Protein AF-A0A928BEF3-F1 (afdb_monomer_lite)

Radius of gyration: 21.58 Å; chains: 1; bounding box: 69×41×51 Å

Sequence (249 aa):
EVATAAYTLTTDNNGNAFLYGVFAEDATVSVKQGDITLKDYTFTAEKNPNGTEHNKSYALDATPVIDGTLGGKTEATEDDITTLVELLKSYIENGLTTIIVTGSQPALLLKDGYLIPVVSLAFEQLTYAYQDEKIDSYWGAVDLIYQDVTEIVEYEFYVCDVLKSITLPKVTTVGDRGFWACYYLETLTFGSVVTAINDNSGEVFYNLGYKIDGCNLVLNKDQGNVEGLAPDLANNTWAGYTWKSITLK

Secondary structure (DSSP, 8-state):
------------TTS-----S---TT-B---BTTTTB----B-SSSS-S---SS----------EEETTTTT-SB--HHHHHHHHHHHHHHHHTT--EEEEE-SS--EEEETTEEEEHHHHHHHHHHH--SSS-GGGSTT-EEEEE-S-SEE-TTTTTT-TTEEEEEESS--EE-TTTTTT-TT--EEEESSPP-EE--SSS-TTTTTTGGGT-PEEEE-GGGGG-TTT--BTTTTEETTEE-SEEEE-

Foldseek 3Di:
DQAFFDDAWDDDDDDDTDFDGFFAPPFDDDAAAPNDDQDDTDCDVNNGDPGPRDDGYTDHGGAAEAALCNVVAQADDPVLLVVLLVSVCVCLVVVRAEHEYDDQRGHFYQDPNDTERSNLVSLVCLCVVPDDDDSPSQFLRHAYEDDHYQEQEACHNQCSRNHCEYAAQRHQEYYALSNAQNQNHAEYAYNDQHQYYHHPPVGNCHNAVVNPQFHEYEYEQCNCVHVPFHADQVQCDGPRDHGPHYHYD

pLDDT: mean 84.09, std 19.07, range [33.22, 98.88]

Structure (mmCIF, N/CA/C/O backbone):
data_AF-A0A928BEF3-F1
#
_entry.id   AF-A0A928BEF3-F1
#
loop_
_atom_site.group_PDB
_atom_site.id
_atom_site.type_symbol
_atom_site.label_atom_id
_atom_site.label_alt_id
_atom_site.label_comp_id
_atom_site.label_asym_id
_atom_site.label_entity_id
_atom_site.label_seq_id
_atom_site.pdbx_PDB_ins_code
_atom_site.Cartn_x
_atom_site.Cartn_y
_atom_site.Cartn_z
_atom_site.occupancy
_atom_site.B_iso_or_equiv
_atom_site.auth_seq_id
_atom_site.auth_comp_id
_atom_site.auth_asym_id
_atom_site.auth_atom_id
_atom_site.pdbx_PDB_model_num
ATOM 1 N N . GLU A 1 1 ? -48.824 3.893 24.342 1.00 33.22 1 GLU A N 1
ATOM 2 C CA . GLU A 1 1 ? -48.909 2.561 23.702 1.00 33.22 1 GLU A CA 1
ATOM 3 C C . GLU A 1 1 ? -47.506 2.039 23.394 1.00 33.22 1 GLU A C 1
ATOM 5 O O . GLU A 1 1 ? -46.551 2.764 23.642 1.00 33.22 1 GLU A O 1
ATOM 10 N N . VAL A 1 2 ? -47.411 0.818 22.858 1.00 44.53 2 VAL A N 1
ATOM 11 C CA . VAL A 1 2 ? -46.239 0.259 22.153 1.00 44.53 2 VAL A CA 1
ATOM 12 C C . VAL A 1 2 ? -46.017 1.057 20.859 1.00 44.53 2 VAL A C 1
ATOM 14 O O . VAL A 1 2 ? -46.964 1.159 20.075 1.00 44.53 2 VAL A O 1
ATOM 17 N N . ALA A 1 3 ? -44.843 1.671 20.641 1.00 33.53 3 ALA A N 1
ATOM 18 C CA . ALA A 1 3 ? -44.673 2.675 19.571 1.00 33.53 3 ALA A CA 1
ATOM 19 C C . ALA A 1 3 ? -43.216 2.998 19.132 1.00 33.53 3 ALA A C 1
ATOM 21 O O . ALA A 1 3 ? -42.727 4.105 19.338 1.00 33.53 3 ALA A O 1
ATOM 22 N N . THR A 1 4 ? -42.584 2.073 18.399 1.00 41.50 4 THR A N 1
ATOM 23 C CA . THR A 1 4 ? -41.491 2.300 17.409 1.00 41.50 4 THR A CA 1
ATOM 24 C C . THR A 1 4 ? -40.192 3.031 17.838 1.00 41.50 4 THR A C 1
ATOM 26 O O . THR A 1 4 ? -40.169 4.253 17.980 1.00 41.50 4 THR A O 1
ATOM 29 N N . ALA A 1 5 ? -39.053 2.324 17.870 1.00 53.56 5 ALA A N 1
ATOM 30 C CA . ALA A 1 5 ? -37.715 2.857 18.181 1.00 53.56 5 ALA A CA 1
ATOM 31 C C . ALA A 1 5 ? -36.821 3.041 16.923 1.00 53.56 5 ALA A C 1
ATOM 33 O O . ALA A 1 5 ? -36.145 2.119 16.469 1.00 53.56 5 ALA A O 1
ATOM 34 N N . ALA A 1 6 ? -36.828 4.260 16.371 1.00 57.28 6 ALA A N 1
ATOM 35 C CA . ALA A 1 6 ? -36.437 4.601 14.990 1.00 57.28 6 ALA A CA 1
ATOM 36 C C . ALA A 1 6 ? -34.919 4.717 14.655 1.00 57.28 6 ALA A C 1
ATOM 38 O O . ALA A 1 6 ? -34.086 4.425 15.503 1.00 57.28 6 ALA A O 1
ATOM 39 N N . TYR A 1 7 ? -34.649 5.172 13.405 1.00 62.31 7 TYR A N 1
ATOM 40 C CA . TYR A 1 7 ? -33.436 5.276 12.532 1.00 62.31 7 TYR A CA 1
ATOM 41 C C . TYR A 1 7 ? -32.800 3.965 11.990 1.00 62.31 7 TYR A C 1
ATOM 43 O O . TYR A 1 7 ? -33.193 2.884 12.408 1.00 62.31 7 TYR A O 1
ATOM 51 N N . THR A 1 8 ? -31.999 4.002 10.901 1.00 61.59 8 THR A N 1
ATOM 52 C CA . THR A 1 8 ? -31.715 2.825 10.017 1.00 61.59 8 THR A CA 1
ATOM 53 C C . THR A 1 8 ? -30.424 2.972 9.167 1.00 61.59 8 THR A C 1
ATOM 55 O O . THR A 1 8 ? -30.052 4.089 8.831 1.00 61.59 8 THR A O 1
ATOM 58 N N . LEU A 1 9 ? -29.754 1.854 8.832 1.00 64.31 9 LEU A N 1
ATOM 59 C CA . LEU A 1 9 ? -28.446 1.720 8.153 1.00 64.31 9 LEU A CA 1
ATOM 60 C C . LEU A 1 9 ? -28.507 2.021 6.651 1.00 64.31 9 LEU A C 1
ATOM 62 O O . LEU A 1 9 ? -29.195 1.311 5.917 1.00 64.31 9 LEU A O 1
ATOM 66 N N . THR A 1 10 ? -27.657 2.938 6.184 1.00 55.81 10 THR A N 1
ATOM 67 C CA . THR A 1 10 ? -27.220 3.001 4.777 1.00 55.81 10 THR A CA 1
ATOM 68 C C . THR A 1 10 ? -25.765 3.457 4.664 1.00 55.81 10 THR A C 1
ATOM 70 O O . THR A 1 10 ? -25.439 4.511 5.197 1.00 55.81 10 THR A O 1
ATOM 73 N N . THR A 1 11 ? -24.941 2.727 3.913 1.00 59.88 11 THR A N 1
ATOM 74 C CA . THR A 1 11 ? -24.272 3.236 2.696 1.00 59.88 11 THR A CA 1
ATOM 75 C C . THR A 1 11 ? -23.876 2.029 1.814 1.00 59.88 11 THR A C 1
ATOM 77 O O . THR A 1 11 ? -24.248 0.897 2.126 1.00 59.88 11 THR A O 1
ATOM 80 N N . ASP A 1 12 ? -23.226 2.264 0.671 1.00 41.38 12 ASP A N 1
ATOM 81 C CA . ASP A 1 12 ? -23.357 1.446 -0.542 1.00 41.38 12 ASP A CA 1
ATOM 82 C C . ASP A 1 12 ? -22.018 1.218 -1.305 1.00 41.38 12 ASP A C 1
ATOM 84 O O . ASP A 1 12 ? -21.066 0.680 -0.733 1.00 41.38 12 ASP A O 1
ATOM 88 N N . ASN A 1 13 ? -21.933 1.561 -2.595 1.00 36.00 13 ASN A N 1
ATOM 89 C CA . ASN A 1 13 ? -21.088 0.911 -3.612 1.00 36.00 13 ASN A CA 1
ATOM 90 C C . ASN A 1 13 ? -19.672 1.550 -3.763 1.00 36.00 13 ASN A C 1
ATOM 92 O O . ASN A 1 13 ? -19.439 2.281 -4.721 1.00 36.00 13 ASN A O 1
ATOM 96 N N . ASN A 1 14 ? -18.639 1.350 -2.937 1.00 40.59 14 ASN A N 1
ATOM 97 C CA . ASN A 1 14 ? -18.234 0.155 -2.193 1.00 40.59 14 ASN A CA 1
ATOM 98 C C . ASN A 1 14 ? -17.255 0.550 -1.052 1.00 40.59 14 ASN A C 1
ATOM 100 O O . ASN A 1 14 ? -16.083 0.791 -1.334 1.00 40.59 14 ASN A O 1
ATOM 104 N N . GLY A 1 15 ? -17.683 0.587 0.216 1.00 49.47 15 GLY A N 1
ATOM 105 C CA . GLY A 1 15 ? -16.767 0.826 1.358 1.00 49.47 15 GLY A CA 1
ATOM 106 C C . GLY A 1 15 ? -17.408 1.590 2.515 1.00 49.47 15 GLY A C 1
ATOM 107 O O . GLY A 1 15 ? -17.120 2.766 2.705 1.00 49.47 15 GLY A O 1
ATOM 108 N N . ASN A 1 16 ? -18.375 0.972 3.204 1.00 48.69 16 ASN A N 1
ATOM 109 C CA . ASN A 1 16 ? -19.505 1.739 3.731 1.00 48.69 16 ASN A CA 1
ATOM 110 C C . ASN A 1 16 ? -20.222 1.138 4.961 1.00 48.69 16 ASN A C 1
ATOM 112 O O . ASN A 1 16 ? -20.453 -0.071 5.023 1.00 48.69 16 ASN A O 1
ATOM 116 N N . ALA A 1 17 ? -20.588 2.004 5.923 1.00 58.41 17 ALA A N 1
ATOM 117 C CA . ALA A 1 17 ? -21.215 1.663 7.209 1.00 58.41 17 ALA A CA 1
ATOM 118 C C . ALA A 1 17 ? -21.694 2.904 8.018 1.00 58.41 17 ALA A C 1
ATOM 120 O O . ALA A 1 17 ? -20.858 3.662 8.497 1.00 58.41 17 ALA A O 1
ATOM 121 N N . PHE A 1 18 ? -23.002 3.073 8.288 1.00 56.94 18 PHE A N 1
ATOM 122 C CA . PHE A 1 18 ? -23.540 4.072 9.252 1.00 56.94 18 PHE A CA 1
ATOM 123 C C . PHE A 1 18 ? -24.861 3.584 9.886 1.00 56.94 18 PHE A C 1
ATOM 125 O O . PHE A 1 18 ? -25.867 3.535 9.183 1.00 56.94 18 PHE A O 1
ATOM 132 N N . LEU A 1 19 ? -24.884 3.165 11.167 1.00 56.91 19 LEU A N 1
ATOM 133 C CA . LEU A 1 19 ? -25.919 2.245 11.703 1.00 56.91 19 LEU A CA 1
ATOM 134 C C . LEU A 1 19 ? -26.765 2.736 12.883 1.00 56.91 19 LEU A C 1
ATOM 136 O O . LEU A 1 19 ? -26.256 3.394 13.788 1.00 56.91 19 LEU A O 1
ATOM 140 N N . TYR A 1 20 ? -28.041 2.311 12.918 1.00 60.25 20 TYR A N 1
ATOM 141 C CA . TYR A 1 20 ? -29.004 2.657 13.976 1.00 60.25 20 TYR A CA 1
ATOM 142 C C . TYR A 1 20 ? -30.240 1.700 14.054 1.00 60.25 20 TYR A C 1
ATOM 144 O O . TYR A 1 20 ? -30.310 0.709 13.317 1.00 60.25 20 TYR A O 1
ATOM 152 N N . GLY A 1 21 ? -31.208 2.014 14.939 1.00 57.06 21 GLY A N 1
ATOM 153 C CA . GLY A 1 21 ? -32.591 1.466 14.996 1.00 57.06 21 GLY A CA 1
ATOM 154 C C . GLY A 1 21 ? -32.800 0.214 15.843 1.00 57.06 21 GLY A C 1
ATOM 155 O O . GLY A 1 21 ? -32.136 -0.765 15.554 1.00 57.06 21 GLY A O 1
ATOM 156 N N . VAL A 1 22 ? -33.711 0.217 16.832 1.00 62.41 22 VAL A N 1
ATOM 157 C CA . VAL A 1 22 ? -33.986 -0.857 17.834 1.00 62.41 22 VAL A CA 1
ATOM 158 C C . VAL A 1 22 ? -32.768 -1.488 18.513 1.00 62.41 22 VAL A C 1
ATOM 160 O O . VAL A 1 22 ? -31.846 -1.990 17.872 1.00 62.41 22 VAL A O 1
ATOM 163 N N . PHE A 1 23 ? -32.825 -1.586 19.841 1.00 63.66 23 PHE A N 1
ATOM 164 C CA . PHE A 1 23 ? -31.841 -2.306 20.644 1.00 63.66 23 PHE A CA 1
ATOM 165 C C . PHE A 1 23 ? -32.436 -2.824 21.957 1.00 63.66 23 PHE A C 1
ATOM 167 O O . PHE A 1 23 ? -33.397 -2.256 22.475 1.00 63.66 23 PHE A O 1
ATOM 174 N N . ALA A 1 24 ? -31.811 -3.859 22.514 1.00 55.25 24 ALA A N 1
ATOM 175 C CA . ALA A 1 24 ? -31.889 -4.230 23.925 1.00 55.25 24 ALA A CA 1
ATOM 176 C C . ALA A 1 24 ? -30.482 -4.291 24.561 1.00 55.25 24 ALA A C 1
ATOM 178 O O . ALA A 1 24 ? -29.544 -3.777 23.967 1.00 55.25 24 ALA A O 1
ATOM 179 N N . GLU A 1 25 ? -30.333 -4.825 25.780 1.00 62.16 25 GLU A N 1
ATOM 180 C CA . GLU A 1 25 ? -29.165 -4.582 26.658 1.00 62.16 25 GLU A CA 1
ATOM 181 C C . GLU A 1 25 ? -27.937 -5.500 26.475 1.00 62.16 25 GLU A C 1
ATOM 183 O O . GLU A 1 25 ? -28.020 -6.467 25.741 1.00 62.16 25 GLU A O 1
ATOM 188 N N . ASP A 1 26 ? -26.814 -5.111 27.106 1.00 60.25 26 ASP A N 1
ATOM 189 C CA . ASP A 1 26 ? -25.360 -5.284 26.812 1.00 60.25 26 ASP A CA 1
ATOM 190 C C . ASP A 1 26 ? -24.819 -4.704 25.476 1.00 60.25 26 ASP A C 1
ATOM 192 O O . ASP A 1 26 ? -23.610 -4.639 25.267 1.00 60.25 26 ASP A O 1
ATOM 196 N N . ALA A 1 27 ? -25.698 -4.220 24.603 1.00 58.28 27 ALA A N 1
ATOM 197 C CA . ALA A 1 27 ? -25.512 -3.162 23.600 1.00 58.28 27 ALA A CA 1
ATOM 198 C C . ALA A 1 27 ? -24.144 -2.433 23.421 1.00 58.28 27 ALA A C 1
ATOM 200 O O . ALA A 1 27 ? -24.019 -1.258 23.776 1.00 58.28 27 ALA A O 1
ATOM 201 N N . THR A 1 28 ? -23.132 -3.030 22.779 1.00 65.00 28 THR A N 1
ATOM 202 C CA . THR A 1 28 ? -21.850 -2.324 22.490 1.00 65.00 28 THR A CA 1
ATOM 203 C C . THR A 1 28 ? -21.835 -1.606 21.133 1.00 65.00 28 THR A C 1
ATOM 205 O O . THR A 1 28 ? -22.165 -2.230 20.1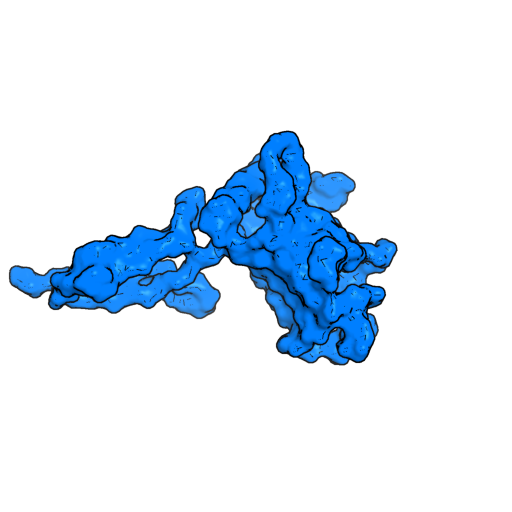26 1.00 65.00 28 THR A O 1
ATOM 208 N N . VAL A 1 29 ? -21.394 -0.336 21.091 1.00 67.44 29 VAL A N 1
ATOM 209 C CA . VAL A 1 29 ? -21.344 0.561 19.907 1.00 67.44 29 VAL A CA 1
ATOM 210 C C . VAL A 1 29 ? -19.987 1.277 19.793 1.00 67.44 29 VAL A C 1
ATOM 212 O O . VAL A 1 29 ? -19.733 2.204 20.560 1.00 67.44 29 VAL A O 1
ATOM 215 N N . SER A 1 30 ? -19.122 0.885 18.843 1.00 60.44 30 SER A N 1
ATOM 216 C CA . SER A 1 30 ? -17.792 1.511 18.650 1.00 60.44 30 SER A CA 1
ATOM 217 C C . SER A 1 30 ? -17.196 1.312 17.233 1.00 60.44 30 SER A C 1
ATOM 219 O O . SER A 1 30 ? -16.730 0.231 16.893 1.00 60.44 30 SER A O 1
ATOM 221 N N . VAL A 1 31 ? -17.229 2.353 16.383 1.00 66.62 31 VAL A N 1
ATOM 222 C CA . VAL A 1 31 ? -16.424 2.526 15.141 1.00 66.62 31 VAL A CA 1
ATOM 223 C C . VAL A 1 31 ? -16.144 4.010 15.033 1.00 66.62 31 VAL A C 1
ATOM 225 O O . VAL A 1 31 ? -17.085 4.804 15.042 1.00 66.62 31 VAL A O 1
ATOM 228 N N . LYS A 1 32 ? -14.866 4.365 14.957 1.00 56.44 32 LYS A N 1
ATOM 229 C CA . LYS A 1 32 ? -14.369 5.732 14.868 1.00 56.44 32 LYS A CA 1
ATOM 230 C C . LYS A 1 32 ? -12.903 5.737 14.399 1.00 56.44 32 LYS A C 1
ATOM 232 O O . LYS A 1 32 ? -12.205 4.751 14.633 1.00 56.44 32 LYS A O 1
ATOM 237 N N . GLN A 1 33 ? -12.411 6.848 13.850 1.00 63.78 33 GLN A N 1
ATOM 238 C CA . GLN A 1 33 ? -10.989 7.058 13.550 1.00 63.78 33 GLN A CA 1
ATOM 239 C C . GLN A 1 33 ? -10.569 8.493 13.936 1.00 63.78 33 GLN A C 1
ATOM 241 O O . GLN A 1 33 ? -11.187 9.441 13.461 1.00 63.78 33 GLN A O 1
ATOM 246 N N . GLY A 1 34 ? -9.554 8.656 14.798 1.00 63.25 34 GLY A N 1
ATOM 247 C CA . GLY A 1 34 ? -9.087 9.964 15.300 1.00 63.25 34 GLY A CA 1
ATOM 248 C C . GLY A 1 34 ? -8.856 10.100 16.823 1.00 63.25 34 GLY A C 1
ATOM 249 O O . GLY A 1 34 ? -7.721 10.186 17.260 1.00 63.25 34 GLY A O 1
ATOM 250 N N . ASP A 1 35 ? -9.841 10.111 17.727 1.00 53.38 35 ASP A N 1
ATOM 251 C CA . ASP A 1 35 ? -11.128 9.413 17.663 1.00 53.38 35 ASP A CA 1
ATOM 252 C C . ASP A 1 35 ? -10.943 7.919 17.330 1.00 53.38 35 ASP A C 1
ATOM 254 O O . ASP A 1 35 ? -11.787 7.326 16.690 1.00 53.38 35 ASP A O 1
ATOM 258 N N . ILE A 1 36 ? -9.822 7.271 17.668 1.00 59.06 36 ILE A N 1
ATOM 259 C CA . ILE A 1 36 ? -9.565 5.895 17.202 1.00 59.06 36 ILE A CA 1
ATOM 260 C C . ILE A 1 36 ? -10.374 4.885 18.023 1.00 59.06 36 ILE A C 1
ATOM 262 O O . ILE A 1 36 ? -10.185 4.732 19.228 1.00 59.06 36 ILE A O 1
ATOM 266 N N . THR A 1 37 ? -11.278 4.162 17.363 1.00 59.09 37 THR A N 1
ATOM 267 C CA . THR A 1 37 ? -11.902 2.935 17.880 1.00 59.09 37 THR A CA 1
ATOM 268 C C . THR A 1 37 ? -12.394 2.127 16.686 1.00 59.09 37 THR A C 1
ATOM 270 O O . THR A 1 37 ? -13.560 2.210 16.316 1.00 59.09 37 THR A O 1
ATOM 273 N N . LEU A 1 38 ? -11.505 1.420 15.996 1.00 63.31 38 LEU A N 1
ATOM 274 C CA . LEU A 1 38 ? -11.838 0.760 14.735 1.00 63.31 38 LEU A CA 1
ATOM 275 C C . LEU A 1 38 ? -12.375 -0.660 15.001 1.00 63.31 38 LEU A C 1
ATOM 277 O O . LEU A 1 38 ? -11.610 -1.617 15.041 1.00 63.31 38 LEU A O 1
ATOM 281 N N . LYS A 1 39 ? -13.710 -0.741 15.185 1.00 56.09 39 LYS A N 1
ATOM 282 C CA . LYS A 1 39 ? -14.493 -1.826 15.836 1.00 56.09 39 LYS A CA 1
ATOM 283 C C . LYS A 1 39 ? -14.273 -1.847 17.370 1.00 56.09 39 LYS A C 1
ATOM 285 O O . LYS A 1 39 ? -13.320 -1.258 17.863 1.00 56.09 39 LYS A O 1
ATOM 290 N N . ASP A 1 40 ? -15.174 -2.364 18.216 1.00 59.28 40 ASP A N 1
ATOM 291 C CA . ASP A 1 40 ? -16.315 -3.276 17.997 1.00 59.28 40 ASP A CA 1
ATOM 292 C C . ASP A 1 40 ? -17.729 -2.716 18.266 1.00 59.28 40 ASP A C 1
ATOM 294 O O . ASP A 1 40 ? -17.951 -1.873 19.135 1.00 59.28 40 ASP A O 1
ATOM 298 N N . TYR A 1 41 ? -18.732 -3.327 17.616 1.00 55.09 41 TYR A N 1
ATOM 299 C CA . TYR A 1 41 ? -20.141 -3.312 18.047 1.00 55.09 41 TYR A CA 1
ATOM 300 C C . TYR A 1 41 ? -20.621 -4.750 18.299 1.00 55.09 41 TYR A C 1
ATOM 302 O O . TYR A 1 41 ? -20.179 -5.680 17.627 1.00 55.09 41 TYR A O 1
ATOM 310 N N . THR A 1 42 ? -21.591 -4.965 19.193 1.00 61.91 42 THR A N 1
ATOM 311 C CA . THR A 1 42 ? -22.228 -6.293 19.366 1.00 61.91 42 THR A CA 1
ATOM 312 C C . THR A 1 42 ? -23.575 -6.183 20.073 1.00 61.91 42 THR A C 1
ATOM 314 O O . THR A 1 42 ? -23.660 -5.470 21.072 1.00 61.91 42 THR A O 1
ATOM 317 N N . PHE A 1 43 ? -24.585 -6.914 19.580 1.00 61.03 43 PHE A N 1
ATOM 318 C CA . PHE A 1 43 ? -25.957 -6.919 20.109 1.00 61.03 43 PHE A CA 1
ATOM 319 C C . PHE A 1 43 ? -26.628 -8.315 20.035 1.00 61.03 43 PHE A C 1
ATOM 321 O O . PHE A 1 43 ? -27.548 -8.522 19.247 1.00 61.03 43 PHE A O 1
ATOM 328 N N . THR A 1 44 ? -26.126 -9.309 20.774 1.00 57.47 44 THR A N 1
ATOM 329 C CA . THR A 1 44 ? -26.416 -10.746 20.587 1.00 57.47 44 THR A CA 1
ATOM 330 C C . THR A 1 44 ? -27.588 -11.318 21.408 1.00 57.47 44 THR A C 1
ATOM 332 O O . THR A 1 44 ? -28.622 -11.616 20.818 1.00 57.47 44 THR A O 1
ATOM 335 N N . ALA A 1 45 ? -27.446 -11.520 22.726 1.00 50.12 45 ALA A N 1
ATOM 336 C CA . ALA A 1 45 ? -28.444 -12.186 23.579 1.00 50.12 45 ALA A CA 1
ATOM 337 C C . ALA A 1 45 ? -28.631 -11.681 25.041 1.00 50.12 45 ALA A C 1
ATOM 339 O O . ALA A 1 45 ? -29.777 -11.458 25.408 1.00 50.12 45 ALA A O 1
ATOM 340 N N . GLU A 1 46 ? -27.676 -11.446 25.954 1.00 45.78 46 GLU A N 1
ATOM 341 C CA . GLU A 1 46 ? -26.199 -11.447 25.934 1.00 45.78 46 GLU A CA 1
ATOM 342 C C . GLU A 1 46 ? -25.641 -10.462 24.904 1.00 45.78 46 GLU A C 1
ATOM 344 O O . GLU A 1 46 ? -25.045 -10.831 23.893 1.00 45.78 46 GLU A O 1
ATOM 349 N N . LYS A 1 47 ? -25.965 -9.190 25.121 1.00 44.75 47 LYS A N 1
ATOM 350 C CA . LYS A 1 47 ? -25.983 -8.041 24.208 1.00 44.75 47 LYS A CA 1
ATOM 351 C C . LYS A 1 47 ? -27.298 -7.742 23.450 1.00 44.75 47 LYS A C 1
ATOM 353 O O . LYS A 1 47 ? -27.352 -6.687 22.826 1.00 44.75 47 LYS A O 1
ATOM 358 N N . ASN A 1 48 ? -28.374 -8.550 23.545 1.00 53.06 48 ASN A N 1
ATOM 359 C CA . ASN A 1 48 ? -29.742 -8.110 23.156 1.00 53.06 48 ASN A CA 1
ATOM 360 C C . ASN A 1 48 ? -30.926 -9.009 23.651 1.00 53.06 48 ASN A C 1
ATOM 362 O O . ASN A 1 48 ? -31.301 -9.943 22.937 1.00 53.06 48 ASN A O 1
ATOM 366 N N . PRO A 1 49 ? -31.631 -8.668 24.757 1.00 46.41 49 PRO A N 1
ATOM 367 C CA . PRO A 1 49 ? -32.928 -9.275 25.126 1.00 46.41 49 PRO A CA 1
ATOM 368 C C . PRO A 1 49 ? -34.197 -8.526 24.614 1.00 46.41 49 PRO A C 1
ATOM 370 O O . PRO A 1 49 ? -34.766 -8.885 23.587 1.00 46.41 49 PRO A O 1
ATOM 373 N N . ASN A 1 50 ? -34.660 -7.482 25.323 1.00 47.16 50 ASN A N 1
ATOM 374 C CA . ASN A 1 50 ? -35.982 -6.808 25.263 1.00 47.16 50 ASN A CA 1
ATOM 375 C C . ASN A 1 50 ? -36.401 -6.064 23.950 1.00 47.16 50 ASN A C 1
ATOM 377 O O . ASN A 1 50 ? -37.218 -5.145 23.995 1.00 47.16 50 ASN A O 1
ATOM 381 N N . GLY A 1 51 ? -35.868 -6.399 22.771 1.00 50.22 51 GLY A N 1
ATOM 382 C CA . GLY A 1 51 ? -35.848 -5.518 21.580 1.00 50.22 51 GLY A CA 1
ATOM 383 C C . GLY A 1 51 ? -37.129 -5.419 20.726 1.00 50.22 51 GLY A C 1
ATOM 384 O O . GLY A 1 51 ? -37.038 -5.467 19.503 1.00 50.22 51 GLY A O 1
ATOM 385 N N . THR A 1 52 ? -38.323 -5.338 21.319 1.00 45.56 52 THR A N 1
ATOM 386 C CA . THR A 1 52 ? -39.586 -5.720 20.636 1.00 45.56 52 THR A CA 1
ATOM 387 C C . THR A 1 52 ? -40.389 -4.618 19.916 1.00 45.56 52 THR A C 1
ATOM 389 O O . THR A 1 52 ? -41.414 -4.935 19.316 1.00 45.56 52 THR A O 1
ATOM 392 N N . GLU A 1 53 ? -39.937 -3.357 19.876 1.00 45.16 53 GLU A N 1
ATOM 393 C CA . GLU A 1 53 ? -40.739 -2.230 19.346 1.00 45.16 53 GLU A CA 1
ATOM 394 C C . GLU A 1 53 ? -40.132 -1.539 18.092 1.00 45.16 53 GLU A C 1
ATOM 396 O O . GLU A 1 53 ? -39.772 -0.370 18.119 1.00 45.16 53 GLU A O 1
ATOM 401 N N . HIS A 1 54 ? -40.107 -2.269 16.965 1.00 45.41 54 HIS A N 1
ATOM 402 C CA . HIS A 1 54 ? -39.901 -1.859 15.546 1.00 45.41 54 HIS A CA 1
ATOM 403 C C . HIS A 1 54 ? -38.557 -1.264 15.034 1.00 45.41 54 HIS A C 1
ATOM 405 O O . HIS A 1 54 ? -38.265 -0.091 15.249 1.00 45.41 54 HIS A O 1
ATOM 411 N N . ASN A 1 55 ? -37.934 -2.037 14.116 1.00 51.88 55 ASN A N 1
ATOM 412 C CA . ASN A 1 55 ? -36.942 -1.698 13.059 1.00 51.88 55 ASN A CA 1
ATOM 413 C C . ASN A 1 55 ? -35.439 -1.676 13.443 1.00 51.88 55 ASN A C 1
ATOM 415 O O . ASN A 1 55 ? -35.011 -0.827 14.210 1.00 51.88 55 ASN A O 1
ATOM 419 N N . LYS A 1 56 ? -34.624 -2.562 12.829 1.00 52.62 56 LYS A N 1
ATOM 420 C CA . LYS A 1 56 ? -33.192 -2.825 13.134 1.00 52.62 56 LYS A CA 1
ATOM 421 C C . LYS A 1 56 ? -32.333 -3.020 11.870 1.00 52.62 56 LYS A C 1
ATOM 423 O O . LYS A 1 56 ? -32.786 -3.674 10.936 1.00 52.62 56 LYS A O 1
ATOM 428 N N . SER A 1 57 ? -31.080 -2.529 11.858 1.00 50.00 57 SER A N 1
ATOM 429 C CA . SER A 1 57 ? -30.116 -2.724 10.747 1.00 50.00 57 SER A CA 1
ATOM 430 C C . SER A 1 57 ? -28.623 -2.520 11.117 1.00 50.00 57 SER A C 1
ATOM 432 O O . SER A 1 57 ? -28.339 -1.779 12.057 1.00 50.00 57 SER A O 1
ATOM 434 N N . TYR A 1 58 ? -27.693 -3.167 10.385 1.00 54.50 58 TYR A N 1
ATOM 435 C CA . TYR A 1 58 ? -26.236 -3.243 10.655 1.00 54.50 58 TYR A CA 1
ATOM 436 C C . TYR A 1 58 ? -25.368 -3.343 9.383 1.00 54.50 58 TYR A C 1
ATOM 438 O O . TYR A 1 58 ? -25.718 -4.087 8.474 1.00 54.50 58 TYR A O 1
ATOM 446 N N . ALA A 1 59 ? -24.210 -2.672 9.380 1.00 53.75 59 ALA A N 1
ATOM 447 C CA . ALA A 1 59 ? -23.036 -2.892 8.523 1.00 53.75 59 ALA A CA 1
ATOM 448 C C . ALA A 1 59 ? -21.866 -2.097 9.128 1.00 53.75 59 ALA A C 1
ATOM 450 O O . ALA A 1 59 ? -22.090 -0.992 9.625 1.00 53.75 59 ALA A O 1
ATOM 451 N N . LEU A 1 60 ? -20.663 -2.676 9.144 1.00 57.28 60 LEU A N 1
ATOM 452 C CA . LEU A 1 60 ? -19.474 -2.143 9.815 1.00 57.28 60 LEU A CA 1
ATOM 453 C C . LEU A 1 60 ? -18.212 -2.715 9.166 1.00 57.28 60 LEU A C 1
ATOM 455 O O . LEU A 1 60 ? -17.930 -3.905 9.341 1.00 57.28 60 LEU A O 1
ATOM 459 N N . ASP A 1 61 ? -17.399 -1.873 8.533 1.00 59.62 61 ASP A N 1
ATOM 460 C CA . ASP A 1 61 ? -15.980 -2.187 8.383 1.00 59.62 61 ASP A CA 1
ATOM 461 C C . ASP A 1 61 ? -15.084 -1.020 8.783 1.00 59.62 61 ASP A C 1
ATOM 463 O O . ASP A 1 61 ? -15.506 0.133 8.748 1.00 59.62 61 ASP A O 1
ATOM 467 N N . ALA A 1 62 ? -13.913 -1.357 9.315 1.00 67.62 62 ALA A N 1
ATOM 468 C CA . ALA A 1 62 ? -13.148 -0.472 10.185 1.00 67.62 62 ALA A CA 1
ATOM 469 C C . ALA A 1 62 ? -11.644 -0.677 9.993 1.00 67.62 62 ALA A C 1
ATOM 471 O O . ALA A 1 62 ? -10.926 -1.105 10.892 1.00 67.62 62 ALA A O 1
ATOM 472 N N . THR A 1 63 ? -11.180 -0.365 8.792 1.00 84.00 63 THR A N 1
ATOM 473 C CA . THR A 1 63 ? -9.759 -0.181 8.494 1.00 84.00 63 THR A CA 1
ATOM 474 C C . THR A 1 63 ? -9.438 1.313 8.628 1.00 84.00 63 THR A C 1
ATOM 476 O O . THR A 1 63 ? -10.259 2.123 8.195 1.00 84.00 63 THR A O 1
ATOM 479 N N . PRO A 1 64 ? -8.287 1.715 9.201 1.00 88.38 64 PRO A N 1
ATOM 480 C CA . PRO A 1 64 ? -7.800 3.086 9.105 1.00 88.38 64 PRO A CA 1
ATOM 481 C C . PRO A 1 64 ? -7.764 3.555 7.645 1.00 88.38 64 PRO A C 1
ATOM 483 O O . PRO A 1 64 ? -7.108 2.924 6.816 1.00 88.38 64 PRO A O 1
ATOM 486 N N . VAL A 1 65 ? -8.439 4.663 7.336 1.00 90.00 65 VAL A N 1
ATOM 487 C CA . VAL A 1 65 ? -8.335 5.366 6.048 1.00 90.00 65 VAL A CA 1
ATOM 488 C C . VAL A 1 65 ? -7.616 6.692 6.268 1.00 90.00 65 VAL A C 1
ATOM 490 O O . VAL A 1 65 ? -8.119 7.566 6.971 1.00 90.00 65 VAL A O 1
ATOM 493 N N . ILE A 1 66 ? -6.430 6.855 5.692 1.00 93.62 66 ILE A N 1
ATOM 494 C CA . ILE A 1 66 ? -5.705 8.127 5.671 1.00 93.62 66 ILE A CA 1
ATOM 495 C C . ILE A 1 66 ? -6.038 8.836 4.359 1.00 93.62 66 ILE A C 1
ATOM 497 O O . ILE A 1 66 ? -5.824 8.294 3.275 1.00 93.62 66 ILE A O 1
ATOM 501 N N . ASP A 1 67 ? -6.539 10.066 4.449 1.00 92.62 67 ASP A N 1
ATOM 502 C CA . ASP A 1 67 ? -6.588 10.966 3.300 1.00 92.62 67 ASP A CA 1
ATOM 503 C C . ASP A 1 67 ? -5.165 11.444 2.988 1.00 92.62 67 ASP A C 1
ATOM 505 O O . ASP A 1 67 ? -4.633 12.328 3.658 1.00 92.62 67 ASP A O 1
ATOM 509 N N . GLY A 1 68 ? -4.543 10.858 1.964 1.00 91.94 68 GLY A N 1
ATOM 510 C CA . GLY A 1 68 ? -3.209 11.235 1.506 1.00 91.94 68 GLY A CA 1
ATOM 511 C C . GLY A 1 68 ? -3.136 12.661 0.962 1.00 91.94 68 GLY A C 1
ATOM 512 O O . GLY A 1 68 ? -2.041 13.207 0.868 1.00 91.94 68 GLY A O 1
ATOM 513 N N . THR A 1 69 ? -4.273 13.295 0.653 1.00 91.44 69 THR A N 1
ATOM 514 C CA . THR A 1 69 ? -4.342 14.718 0.283 1.00 91.44 69 THR A CA 1
ATOM 515 C C . THR A 1 69 ? -4.357 15.651 1.501 1.00 91.44 69 THR A C 1
ATOM 517 O O . THR A 1 69 ? -4.300 16.863 1.328 1.00 91.44 69 THR A O 1
ATOM 520 N N . LEU A 1 70 ? -4.452 15.128 2.732 1.00 91.00 70 LEU A N 1
ATOM 521 C CA . LEU A 1 70 ? -4.534 15.906 3.979 1.00 91.00 70 LEU A CA 1
ATOM 522 C C . LEU A 1 70 ? -5.588 17.036 3.948 1.00 91.00 70 LEU A C 1
ATOM 524 O O . LEU A 1 70 ? -5.333 18.159 4.391 1.00 91.00 70 LEU A O 1
ATOM 528 N N . GLY A 1 71 ? -6.779 16.752 3.417 1.00 88.25 71 GLY A N 1
ATOM 529 C CA . GLY A 1 71 ? -7.862 17.722 3.250 1.00 88.25 71 GLY A CA 1
ATOM 530 C C . GLY A 1 71 ? -7.757 18.568 1.976 1.00 88.25 71 GLY A C 1
ATOM 531 O O . GLY A 1 71 ? -8.242 19.699 1.958 1.00 88.25 71 GLY A O 1
ATOM 532 N N . GLY A 1 72 ? -7.127 18.048 0.919 1.00 87.94 72 GLY A N 1
ATOM 533 C CA . GLY A 1 72 ? -6.928 18.746 -0.356 1.00 87.94 72 GLY A CA 1
ATOM 534 C C . GLY A 1 72 ? -5.708 19.676 -0.403 1.00 87.94 72 GLY A C 1
ATOM 535 O O . GLY A 1 72 ? -5.677 20.594 -1.224 1.00 87.94 72 GLY A O 1
ATOM 536 N N . LYS A 1 73 ? -4.709 19.464 0.461 1.00 90.19 73 LYS A N 1
ATOM 537 C CA . LYS A 1 73 ? -3.386 20.093 0.358 1.00 90.19 73 LYS A CA 1
ATOM 538 C C . LYS A 1 73 ? -2.628 19.550 -0.857 1.00 90.19 73 LYS A C 1
ATOM 540 O O . LYS A 1 73 ? -2.569 18.346 -1.077 1.00 90.19 73 LYS A O 1
ATOM 545 N N . THR A 1 74 ? -1.967 20.440 -1.594 1.00 86.69 74 THR A N 1
ATOM 546 C CA . THR A 1 74 ? -0.935 20.069 -2.580 1.00 86.69 74 THR A CA 1
ATOM 547 C C . THR A 1 74 ? 0.461 20.021 -1.957 1.00 86.69 74 THR A C 1
ATOM 549 O O . THR A 1 74 ? 1.291 19.214 -2.361 1.00 86.69 74 THR A O 1
ATOM 552 N N . GLU A 1 75 ? 0.706 20.872 -0.958 1.00 94.12 75 GLU A N 1
ATOM 553 C CA . GLU A 1 75 ? 1.973 21.014 -0.237 1.00 94.12 75 GLU A CA 1
ATOM 554 C C . GLU A 1 75 ? 1.752 20.689 1.249 1.00 94.12 75 GLU A C 1
ATOM 556 O O . GLU A 1 75 ? 0.786 21.164 1.854 1.00 94.12 75 GLU A O 1
ATOM 561 N N . ALA A 1 76 ? 2.635 19.875 1.824 1.00 95.69 76 ALA A N 1
ATOM 562 C CA . ALA A 1 76 ? 2.635 19.478 3.233 1.00 95.69 76 ALA A CA 1
ATOM 563 C C . ALA A 1 76 ? 3.793 20.132 4.014 1.00 95.69 76 ALA A C 1
ATOM 565 O O . ALA A 1 76 ? 4.651 20.799 3.432 1.00 95.69 76 ALA A O 1
ATOM 566 N N . THR A 1 77 ? 3.839 19.930 5.334 1.00 96.06 77 THR A N 1
ATOM 567 C CA . THR A 1 77 ? 4.937 20.388 6.209 1.00 96.06 77 THR A CA 1
ATOM 568 C C . THR A 1 77 ? 5.545 19.256 7.051 1.00 96.06 77 THR A C 1
ATOM 570 O O . THR A 1 77 ? 4.982 18.171 7.168 1.00 96.06 77 THR A O 1
ATOM 573 N N . GLU A 1 78 ? 6.679 19.522 7.706 1.00 93.56 78 GLU A N 1
ATOM 574 C CA . GLU A 1 78 ? 7.256 18.632 8.734 1.00 93.56 78 GLU A CA 1
ATOM 575 C C . GLU A 1 78 ? 6.292 18.397 9.921 1.00 93.56 78 GLU A C 1
ATOM 577 O O . GLU A 1 78 ? 6.290 17.326 10.533 1.00 93.56 78 GLU A O 1
ATOM 582 N N . ASP A 1 79 ? 5.419 19.369 10.224 1.00 95.06 79 ASP A N 1
ATOM 583 C CA . ASP A 1 79 ? 4.367 19.221 11.241 1.00 95.06 79 ASP A CA 1
ATOM 584 C C . ASP A 1 79 ? 3.286 18.219 10.785 1.00 95.06 79 ASP A C 1
ATOM 586 O O . ASP A 1 79 ? 2.768 17.455 11.603 1.00 95.06 79 ASP A O 1
ATOM 590 N N . ASP A 1 80 ? 2.969 18.174 9.482 1.00 95.69 80 ASP A N 1
ATOM 591 C CA . ASP A 1 80 ? 2.076 17.159 8.906 1.00 95.69 80 ASP A CA 1
ATOM 592 C C . ASP A 1 80 ? 2.691 15.755 9.004 1.00 95.69 80 ASP A C 1
ATOM 594 O O . ASP A 1 80 ? 1.996 14.819 9.405 1.00 95.69 80 ASP A O 1
ATOM 598 N N . ILE A 1 81 ? 3.991 15.599 8.707 1.00 94.62 81 ILE A N 1
ATOM 599 C CA . ILE A 1 81 ? 4.693 14.314 8.888 1.00 94.62 81 ILE A CA 1
ATOM 600 C C . ILE A 1 81 ? 4.667 13.912 10.364 1.00 94.62 81 ILE A C 1
ATOM 602 O O . ILE A 1 81 ? 4.275 12.792 10.680 1.00 94.62 81 ILE A O 1
ATOM 606 N N . THR A 1 82 ? 5.010 14.824 11.277 1.00 93.19 82 THR A N 1
ATOM 607 C CA . THR A 1 82 ? 5.003 14.558 12.726 1.00 93.19 82 THR A CA 1
ATOM 608 C C . THR A 1 82 ? 3.621 14.095 13.202 1.00 93.19 82 THR A C 1
ATOM 610 O O . THR A 1 82 ? 3.510 13.081 13.893 1.00 93.19 82 THR A O 1
ATOM 613 N N . THR A 1 83 ? 2.556 14.765 12.750 1.00 93.38 83 THR A N 1
ATOM 614 C CA . THR A 1 83 ? 1.161 14.397 13.051 1.00 93.38 83 THR A CA 1
ATOM 615 C C . THR A 1 83 ? 0.801 13.010 12.500 1.00 93.38 83 THR A C 1
ATOM 617 O O . THR A 1 83 ? 0.170 12.210 13.192 1.00 93.38 83 THR A O 1
ATOM 620 N N . LEU A 1 84 ? 1.222 12.688 11.272 1.00 94.81 84 LEU A N 1
ATOM 621 C CA . LEU A 1 84 ? 1.016 11.367 10.669 1.00 94.81 84 LEU A CA 1
ATOM 622 C C . LEU A 1 84 ? 1.809 10.267 11.388 1.00 94.81 84 LEU A C 1
ATOM 624 O O . LEU A 1 84 ? 1.278 9.180 11.588 1.00 94.81 84 LEU A O 1
ATOM 628 N N . VAL A 1 85 ? 3.042 10.537 11.817 1.00 93.88 85 VAL A N 1
ATOM 629 C CA . VAL A 1 85 ? 3.885 9.601 12.579 1.00 93.88 85 VAL A CA 1
ATOM 630 C C . VAL A 1 85 ? 3.236 9.244 13.917 1.00 93.88 85 VAL A C 1
ATOM 632 O O . VAL A 1 85 ? 3.180 8.065 14.268 1.00 93.88 85 VAL A O 1
ATOM 635 N N . GLU A 1 86 ? 2.703 10.222 14.652 1.00 91.69 86 GLU A N 1
ATOM 636 C CA . GLU A 1 86 ? 1.959 9.973 15.897 1.00 91.69 86 GLU A CA 1
ATOM 637 C C . GLU A 1 86 ? 0.666 9.179 15.646 1.00 91.69 86 GLU A C 1
ATOM 639 O O . GLU A 1 86 ? 0.374 8.217 16.362 1.00 91.69 86 GLU A O 1
ATOM 644 N N . LEU A 1 87 ? -0.073 9.514 14.583 1.00 92.56 87 LEU A N 1
ATOM 645 C CA . LEU A 1 87 ? -1.297 8.816 14.186 1.00 92.56 87 LEU A CA 1
ATOM 646 C C . LEU A 1 87 ? -1.035 7.347 13.803 1.00 92.56 87 LEU A C 1
ATOM 648 O O . LEU A 1 87 ? -1.761 6.450 14.236 1.00 92.56 87 LEU A O 1
ATOM 652 N N . LEU A 1 88 ? 0.020 7.093 13.025 1.00 93.25 88 LEU A N 1
ATOM 653 C CA . LEU A 1 88 ? 0.432 5.759 12.588 1.00 93.25 88 LEU A CA 1
ATOM 654 C C . LEU A 1 88 ? 0.939 4.899 13.757 1.00 93.25 88 LEU A C 1
ATOM 656 O O . LEU A 1 88 ? 0.549 3.734 13.841 1.00 93.25 88 LEU A O 1
ATOM 660 N N . LYS A 1 89 ? 1.723 5.461 14.697 1.00 91.44 89 LYS A N 1
ATOM 661 C CA . LYS A 1 89 ? 2.057 4.775 15.965 1.00 91.44 89 LYS A CA 1
ATOM 662 C C . LYS A 1 89 ? 0.787 4.347 16.684 1.00 91.44 89 LYS A C 1
ATOM 664 O O . LYS A 1 89 ? 0.645 3.177 17.018 1.00 91.44 89 LYS A O 1
ATOM 669 N N . SER A 1 90 ? -0.169 5.266 16.837 1.00 90.69 90 SER A N 1
ATOM 670 C CA . SER A 1 90 ? -1.420 4.984 17.537 1.00 90.69 90 SER A CA 1
ATOM 671 C C . SER A 1 90 ? -2.230 3.855 16.885 1.00 90.69 90 SER A C 1
ATOM 673 O O . SER A 1 90 ? -2.793 3.029 17.603 1.00 90.69 90 SER A O 1
ATOM 675 N N . TYR A 1 91 ? -2.247 3.735 15.550 1.00 91.94 91 TYR A N 1
ATOM 676 C CA . TYR A 1 91 ? -2.839 2.562 14.892 1.00 91.94 91 TYR A CA 1
ATOM 677 C C . TYR A 1 91 ? -2.096 1.267 15.242 1.00 91.94 91 TYR A C 1
ATOM 679 O O . TYR A 1 91 ? -2.726 0.318 15.713 1.00 91.94 91 TYR A O 1
ATOM 687 N N . ILE A 1 92 ? -0.772 1.217 15.061 1.00 90.38 92 ILE A N 1
ATOM 688 C CA . ILE A 1 92 ? -0.001 -0.024 15.235 1.00 90.38 92 ILE A CA 1
ATOM 689 C C . ILE A 1 92 ? 0.018 -0.469 16.710 1.00 90.38 92 ILE A C 1
ATOM 691 O O . ILE A 1 92 ? -0.163 -1.653 16.994 1.00 90.38 92 ILE A O 1
ATOM 695 N N . GLU A 1 93 ? 0.131 0.465 17.659 1.00 88.44 93 GLU A N 1
ATOM 696 C CA . GLU A 1 93 ? 0.045 0.208 19.107 1.00 88.44 93 GLU A CA 1
ATOM 697 C C . GLU A 1 93 ? -1.330 -0.345 19.533 1.00 88.44 93 GLU A C 1
ATOM 699 O O . GLU A 1 93 ? -1.409 -1.134 20.475 1.00 88.44 93 GLU A O 1
ATOM 704 N N . ASN A 1 94 ? -2.405 -0.000 18.813 1.00 86.12 94 ASN A N 1
ATOM 705 C CA . ASN A 1 94 ? -3.746 -0.573 18.997 1.00 86.12 94 ASN A CA 1
ATOM 706 C C . ASN A 1 94 ? -3.999 -1.837 18.143 1.00 86.12 94 ASN A C 1
ATOM 708 O O . ASN A 1 94 ? -5.121 -2.340 18.108 1.00 86.12 94 ASN A O 1
ATOM 712 N N . GLY A 1 95 ? -2.980 -2.372 17.458 1.00 87.88 95 GLY A N 1
ATOM 713 C CA . GLY A 1 95 ? -3.082 -3.583 16.633 1.00 87.88 95 GLY A CA 1
ATOM 714 C C . GLY A 1 95 ? -3.752 -3.386 15.267 1.00 87.88 95 GLY A C 1
ATOM 715 O O . GLY A 1 95 ? -4.116 -4.363 14.615 1.00 87.88 95 GLY A O 1
ATOM 716 N N . LEU A 1 96 ? -3.922 -2.141 14.820 1.00 89.19 96 LEU A N 1
ATOM 717 C CA . LEU A 1 96 ? -4.590 -1.773 13.570 1.00 89.19 96 LEU A CA 1
ATOM 718 C C . LEU A 1 96 ? -3.566 -1.728 12.425 1.00 89.19 96 LEU A C 1
ATOM 720 O O . LEU A 1 96 ? -3.137 -0.665 11.983 1.00 89.19 96 LEU A O 1
ATOM 724 N N . THR A 1 97 ? -3.132 -2.912 11.994 1.00 92.56 97 THR A N 1
ATOM 725 C CA . THR A 1 97 ? -1.982 -3.107 11.092 1.00 92.56 97 THR A CA 1
ATOM 726 C C . THR A 1 97 ? -2.293 -2.956 9.604 1.00 92.56 97 THR A C 1
ATOM 728 O O . THR A 1 97 ? -1.408 -2.590 8.835 1.00 92.56 97 THR A O 1
ATOM 731 N N . THR A 1 98 ? -3.525 -3.212 9.161 1.00 94.81 98 THR A N 1
ATOM 732 C CA . THR A 1 98 ? -3.936 -2.896 7.782 1.00 94.81 98 THR A CA 1
ATOM 733 C C . THR A 1 98 ? -4.286 -1.416 7.689 1.00 94.81 98 THR A C 1
ATOM 735 O O . THR A 1 98 ? -5.061 -0.946 8.513 1.00 94.81 98 THR A O 1
ATOM 738 N N . ILE A 1 99 ? -3.765 -0.682 6.703 1.00 95.94 99 ILE A N 1
ATOM 739 C CA . ILE A 1 99 ? -4.013 0.763 6.534 1.00 95.94 99 ILE A CA 1
ATOM 740 C C . ILE A 1 99 ? -4.356 1.054 5.071 1.00 95.94 99 ILE A C 1
ATOM 742 O O . ILE A 1 99 ? -3.663 0.599 4.167 1.00 95.94 99 ILE A O 1
ATOM 746 N N . ILE A 1 100 ? -5.412 1.830 4.827 1.00 94.88 100 ILE A N 1
ATOM 747 C CA . ILE A 1 100 ? -5.788 2.328 3.499 1.00 94.88 100 ILE A CA 1
ATOM 748 C C . ILE A 1 100 ? -5.324 3.783 3.375 1.00 94.88 100 ILE A C 1
ATOM 750 O O . ILE A 1 100 ? -5.537 4.580 4.286 1.00 94.88 100 ILE A O 1
ATOM 754 N N . VAL A 1 101 ? -4.743 4.151 2.235 1.00 96.00 101 VAL A N 1
ATOM 755 C CA . VAL A 1 101 ? -4.436 5.545 1.879 1.00 96.00 101 VAL A CA 1
ATOM 756 C C . VAL A 1 101 ? -5.217 5.912 0.620 1.00 96.00 101 VAL A C 1
ATOM 758 O O . VAL A 1 101 ? -5.037 5.291 -0.428 1.00 96.00 101 VAL A O 1
ATOM 761 N N . THR A 1 102 ? -6.100 6.903 0.728 1.00 93.31 102 THR A N 1
ATOM 762 C CA . THR A 1 102 ? -6.949 7.413 -0.365 1.00 93.31 102 THR A CA 1
ATOM 763 C C . THR A 1 102 ? -6.473 8.771 -0.873 1.00 93.31 102 THR A C 1
ATOM 765 O O . THR A 1 102 ? -5.758 9.482 -0.173 1.00 93.31 102 THR A O 1
ATOM 768 N N . GLY A 1 103 ? -6.930 9.160 -2.063 1.00 91.19 103 GLY A N 1
ATOM 769 C CA . GLY A 1 103 ? -6.583 10.421 -2.719 1.00 91.19 103 GLY A CA 1
ATOM 770 C C . GLY A 1 103 ? -5.558 10.236 -3.838 1.00 91.19 103 GLY A C 1
ATOM 771 O O . GLY A 1 103 ? -4.425 9.834 -3.607 1.00 91.19 103 GLY A O 1
ATOM 772 N N . SER A 1 104 ? -5.949 10.552 -5.076 1.00 90.62 104 SER A N 1
ATOM 773 C CA . SER A 1 104 ? -5.111 10.364 -6.275 1.00 90.62 104 SER A CA 1
ATOM 774 C C . SER A 1 104 ? -4.079 11.477 -6.510 1.00 90.62 104 SER A C 1
ATOM 776 O O . SER A 1 104 ? -3.404 11.477 -7.534 1.00 90.62 104 SER A O 1
ATOM 778 N N . GLN A 1 105 ? -4.013 12.462 -5.614 1.00 93.25 105 GLN A N 1
ATOM 779 C CA . GLN A 1 105 ? -3.069 13.583 -5.629 1.00 93.25 105 GLN A CA 1
ATOM 780 C C . GLN A 1 105 ? -2.610 13.819 -4.182 1.00 93.25 105 GLN A C 1
ATOM 782 O O . GLN A 1 105 ? -3.171 14.684 -3.510 1.00 93.25 105 GLN A O 1
ATOM 787 N N . PRO A 1 106 ? -1.690 12.991 -3.654 1.00 95.31 106 PRO A N 1
ATOM 788 C CA . PRO A 1 106 ? -1.236 13.120 -2.277 1.00 95.31 106 PRO A CA 1
ATOM 789 C C . PRO A 1 106 ? -0.511 14.452 -2.047 1.00 95.31 106 PRO A C 1
ATOM 791 O O . PRO A 1 106 ? 0.110 14.998 -2.960 1.00 95.31 106 PRO A O 1
ATOM 794 N N . ALA A 1 107 ? -0.569 14.959 -0.817 1.00 97.25 107 ALA A N 1
ATOM 795 C CA . ALA A 1 107 ? 0.147 16.161 -0.419 1.00 97.25 107 ALA A CA 1
ATOM 796 C C . ALA A 1 107 ? 1.661 15.886 -0.402 1.00 97.25 107 ALA A C 1
ATOM 798 O O . ALA A 1 107 ? 2.116 14.884 0.158 1.00 97.25 107 ALA A O 1
ATOM 799 N N . LEU A 1 108 ? 2.439 16.766 -1.033 1.00 97.44 108 LEU A N 1
ATOM 800 C CA . LEU A 1 108 ? 3.870 16.568 -1.274 1.00 97.44 108 LEU A CA 1
ATOM 801 C C . LEU A 1 108 ? 4.712 17.440 -0.337 1.00 97.44 108 LEU A C 1
ATOM 803 O O . LEU A 1 108 ? 4.374 18.601 -0.100 1.00 97.44 108 LEU A O 1
ATOM 807 N N . LEU A 1 109 ? 5.844 16.916 0.133 1.00 97.12 109 LEU A N 1
ATOM 808 C CA . LEU A 1 109 ? 6.915 17.714 0.736 1.00 97.12 109 LEU A CA 1
ATOM 809 C C . LEU A 1 109 ? 8.155 17.679 -0.167 1.00 97.12 109 LEU A C 1
ATOM 811 O O . LEU A 1 109 ? 8.481 16.643 -0.747 1.00 97.12 109 LEU A O 1
ATOM 815 N N . LEU A 1 110 ? 8.860 18.809 -0.274 1.00 96.00 110 LEU A N 1
ATOM 816 C CA . LEU A 1 110 ? 10.156 18.884 -0.950 1.00 96.00 110 LEU A CA 1
ATOM 817 C C . LEU A 1 110 ? 11.277 18.461 0.013 1.00 96.00 110 LEU A C 1
ATOM 819 O O . LEU A 1 110 ? 11.783 19.287 0.773 1.00 96.00 110 LEU A O 1
ATOM 823 N N . LYS A 1 111 ? 11.682 17.190 -0.043 1.00 92.19 111 LYS A N 1
ATOM 824 C CA . LYS A 1 111 ? 12.767 16.613 0.764 1.00 92.19 111 LYS A CA 1
ATOM 825 C C . LYS A 1 111 ? 13.995 16.363 -0.110 1.00 92.19 111 LYS A C 1
ATOM 827 O O . LYS A 1 111 ? 13.901 15.707 -1.142 1.00 92.19 111 LYS A O 1
ATOM 832 N N . ASP A 1 112 ? 15.134 16.942 0.269 1.00 91.62 112 ASP A N 1
ATOM 833 C CA . ASP A 1 112 ? 16.440 16.804 -0.408 1.00 91.62 112 ASP A CA 1
ATOM 834 C C . ASP A 1 112 ? 16.451 17.063 -1.937 1.00 91.62 112 ASP A C 1
ATOM 836 O O . ASP A 1 112 ? 17.373 16.667 -2.648 1.00 91.62 112 ASP A O 1
ATOM 840 N N . GLY A 1 113 ? 15.447 17.792 -2.443 1.00 94.75 113 GLY A N 1
ATOM 841 C CA . GLY A 1 113 ? 15.263 18.120 -3.863 1.00 94.75 113 GLY A CA 1
ATOM 842 C C . GLY A 1 113 ? 14.158 17.332 -4.577 1.00 94.75 113 GLY A C 1
ATOM 843 O O . GLY A 1 113 ? 13.793 17.704 -5.692 1.00 94.75 113 GLY A O 1
ATOM 844 N N . TYR A 1 114 ? 13.584 16.312 -3.936 1.00 95.00 114 TYR A N 1
ATOM 845 C CA . TYR A 1 114 ? 12.521 15.459 -4.473 1.00 95.00 114 TYR A CA 1
ATOM 846 C C . TYR A 1 114 ? 11.168 15.818 -3.849 1.00 95.00 114 TYR A C 1
ATOM 848 O O . TYR A 1 114 ? 11.085 16.133 -2.662 1.00 95.00 114 TYR A O 1
ATOM 856 N N . LEU A 1 115 ? 10.098 15.782 -4.646 1.00 96.56 115 LEU A N 1
ATOM 857 C CA . LEU A 1 115 ? 8.728 15.959 -4.159 1.00 96.56 115 LEU A CA 1
ATOM 858 C C . LEU A 1 115 ? 8.150 14.590 -3.799 1.00 96.56 115 LEU A C 1
ATOM 860 O O . LEU A 1 115 ? 7.809 13.820 -4.694 1.00 96.56 115 LEU A O 1
ATOM 864 N N . ILE A 1 116 ? 8.047 14.299 -2.503 1.00 96.81 116 ILE A N 1
ATOM 865 C CA . ILE A 1 116 ? 7.649 12.980 -1.997 1.00 96.81 116 ILE A CA 1
ATOM 866 C C . ILE A 1 116 ? 6.308 13.090 -1.245 1.00 96.81 116 ILE A C 1
ATOM 868 O O . ILE A 1 116 ? 6.138 14.012 -0.439 1.00 96.81 116 ILE A O 1
ATOM 872 N N . PRO A 1 117 ? 5.349 12.172 -1.479 1.00 97.69 117 PRO A N 1
ATOM 873 C CA . PRO A 1 117 ? 4.122 12.052 -0.699 1.00 97.69 117 PRO A CA 1
ATOM 874 C C . PRO A 1 117 ? 4.363 11.951 0.811 1.00 97.69 117 PRO A C 1
ATOM 876 O O . PRO A 1 117 ? 5.055 11.063 1.311 1.00 97.69 117 PRO A O 1
ATOM 879 N N . VAL A 1 118 ? 3.733 12.862 1.552 1.00 96.56 118 VAL A N 1
ATOM 880 C CA . VAL A 1 118 ? 3.914 13.058 3.000 1.00 96.56 118 VAL A CA 1
ATOM 881 C C . VAL A 1 118 ? 3.594 11.810 3.836 1.00 96.56 118 VAL A C 1
ATOM 883 O O . VAL A 1 118 ? 4.225 11.563 4.861 1.00 96.56 118 VAL A O 1
ATOM 886 N N . VAL A 1 119 ? 2.648 10.981 3.382 1.00 96.38 119 VAL A N 1
ATOM 887 C CA . VAL A 1 119 ? 2.278 9.720 4.047 1.00 96.38 119 VAL A CA 1
ATOM 888 C C . VAL A 1 119 ? 3.413 8.697 3.974 1.00 96.38 119 VAL A C 1
ATOM 890 O O . VAL A 1 119 ? 3.702 8.020 4.960 1.00 96.38 119 VAL A O 1
ATOM 893 N N . SER A 1 120 ? 4.097 8.620 2.836 1.00 95.94 120 SER A N 1
ATOM 894 C CA . SER A 1 120 ? 5.214 7.703 2.610 1.00 95.94 120 SER A CA 1
ATOM 895 C C . SER A 1 120 ? 6.445 8.139 3.422 1.00 95.94 120 SER A C 1
ATOM 897 O O . SER A 1 120 ? 7.071 7.308 4.082 1.00 95.94 120 SER A O 1
ATOM 899 N N . LEU A 1 121 ? 6.682 9.455 3.540 1.00 95.56 121 LEU A N 1
ATOM 900 C CA . LEU A 1 121 ? 7.668 10.031 4.471 1.00 95.56 121 LEU A CA 1
ATOM 901 C C . LEU A 1 121 ? 7.358 9.738 5.950 1.00 95.56 121 LEU A C 1
ATOM 903 O O . LEU A 1 121 ? 8.278 9.530 6.740 1.00 95.56 121 LEU A O 1
ATOM 907 N N . ALA A 1 122 ? 6.084 9.676 6.348 1.00 95.56 122 ALA A N 1
ATOM 908 C CA . ALA A 1 122 ? 5.716 9.304 7.715 1.00 95.56 122 ALA A CA 1
ATOM 909 C C . ALA A 1 122 ? 6.028 7.823 8.014 1.00 95.56 122 ALA A C 1
ATOM 911 O O . ALA A 1 122 ? 6.526 7.505 9.096 1.00 95.56 122 ALA A O 1
ATOM 912 N N . PHE A 1 123 ? 5.823 6.915 7.051 1.00 94.94 123 PHE A N 1
ATOM 913 C CA . PHE A 1 123 ? 6.268 5.521 7.181 1.00 94.94 123 PHE A CA 1
ATOM 914 C C . PHE A 1 123 ? 7.807 5.379 7.170 1.00 94.94 123 PHE A C 1
ATOM 916 O O . PHE A 1 123 ? 8.352 4.531 7.882 1.00 94.94 123 PHE A O 1
ATOM 923 N N . GLU A 1 124 ? 8.527 6.220 6.421 1.00 92.62 124 GLU A N 1
ATOM 924 C CA . GLU A 1 124 ? 9.995 6.313 6.479 1.00 92.62 124 GLU A CA 1
ATOM 925 C C . GLU A 1 124 ? 10.471 6.774 7.872 1.00 92.62 124 GLU A C 1
ATOM 927 O O . GLU A 1 124 ? 11.305 6.121 8.500 1.00 92.62 124 GLU A O 1
ATOM 932 N N . GLN A 1 125 ? 9.898 7.848 8.427 1.00 90.69 125 GLN A N 1
ATOM 933 C CA . GLN A 1 125 ? 10.292 8.361 9.745 1.00 90.69 125 GLN A CA 1
ATOM 934 C C . GLN A 1 125 ? 9.998 7.367 10.883 1.00 90.69 125 GLN A C 1
ATOM 936 O O . GLN A 1 125 ? 10.738 7.333 11.868 1.00 90.69 125 GLN A O 1
ATOM 941 N N . LEU A 1 126 ? 8.980 6.510 10.748 1.00 89.25 126 LEU A N 1
ATOM 942 C CA . LEU A 1 126 ? 8.761 5.389 11.670 1.00 89.25 126 LEU A CA 1
ATOM 943 C C . LEU A 1 126 ? 9.854 4.314 11.600 1.00 89.25 126 LEU A C 1
ATOM 945 O O . LEU A 1 126 ? 10.135 3.685 12.618 1.00 89.25 126 LEU A O 1
ATOM 949 N N . THR A 1 127 ? 10.501 4.130 10.446 1.00 88.12 127 THR A N 1
ATOM 950 C CA . THR A 1 127 ? 11.668 3.239 10.314 1.00 88.12 127 THR A CA 1
ATOM 951 C C . THR A 1 127 ? 12.892 3.805 11.042 1.00 88.12 127 THR A C 1
ATOM 953 O O . THR A 1 127 ? 13.677 3.049 11.613 1.00 88.12 127 THR A O 1
ATOM 956 N N . TYR A 1 128 ? 13.043 5.133 11.053 1.00 79.38 128 TYR A N 1
ATOM 957 C CA . TYR A 1 128 ? 14.241 5.831 11.535 1.00 79.38 128 TYR A CA 1
ATOM 958 C C . TYR A 1 128 ? 14.103 6.549 12.887 1.00 79.38 128 TYR A C 1
ATOM 960 O O . TYR A 1 128 ? 15.019 7.284 13.257 1.00 79.38 128 TYR A O 1
ATOM 968 N N . ALA A 1 129 ? 12.984 6.380 13.602 1.00 62.66 129 ALA A N 1
ATOM 969 C CA . ALA A 1 129 ? 12.580 7.190 14.759 1.00 62.66 129 ALA A CA 1
ATOM 970 C C . ALA A 1 129 ? 13.752 7.607 15.681 1.00 62.66 129 ALA A C 1
ATOM 972 O O . ALA A 1 129 ? 14.315 6.807 16.431 1.00 62.66 129 ALA A O 1
ATOM 973 N N . TYR A 1 130 ? 14.135 8.886 15.590 1.00 48.78 130 TYR A N 1
ATOM 974 C CA . TYR A 1 130 ? 15.344 9.410 16.221 1.00 48.78 130 TYR A CA 1
ATOM 975 C C . TYR A 1 130 ? 15.179 9.533 17.742 1.00 48.78 130 TYR A C 1
ATOM 977 O O . TYR A 1 130 ? 14.472 10.411 18.226 1.00 48.78 130 TYR A O 1
ATOM 985 N N . GLN A 1 131 ? 15.962 8.725 18.459 1.00 48.66 131 GLN A N 1
ATOM 986 C CA . GLN A 1 131 ? 16.117 8.687 19.918 1.00 48.66 131 GLN A CA 1
ATOM 987 C C . GLN A 1 131 ? 14.920 8.121 20.710 1.00 48.66 131 GLN A C 1
ATOM 989 O O . GLN A 1 131 ? 13.848 8.705 20.807 1.00 48.66 131 GLN A O 1
ATOM 994 N N . ASP A 1 132 ? 15.254 7.026 21.395 1.00 49.19 132 ASP A N 1
ATOM 995 C CA . ASP A 1 132 ? 14.523 6.281 22.424 1.00 49.19 132 ASP A CA 1
ATOM 996 C C . ASP A 1 132 ? 13.502 5.201 22.003 1.00 49.19 132 ASP A C 1
ATOM 998 O O . ASP A 1 132 ? 12.953 5.188 20.907 1.00 49.19 132 ASP A O 1
ATOM 1002 N N . GLU A 1 133 ? 13.408 4.214 22.896 1.00 58.81 133 GLU A N 1
ATOM 1003 C CA . GLU A 1 133 ? 12.815 2.869 22.836 1.00 58.81 133 GLU A CA 1
ATOM 1004 C C . GLU A 1 133 ? 12.219 2.319 21.508 1.00 58.81 133 GLU A C 1
ATOM 1006 O O . GLU A 1 133 ? 11.127 2.664 21.064 1.00 58.81 133 GLU A O 1
ATOM 1011 N N . LYS A 1 134 ? 12.857 1.228 21.040 1.00 60.53 134 LYS A N 1
ATOM 1012 C CA . LYS A 1 134 ? 12.232 0.094 20.317 1.00 60.53 134 LYS A CA 1
ATOM 1013 C C . LYS A 1 134 ? 11.912 0.264 18.815 1.00 60.53 134 LYS A C 1
ATOM 1015 O O . LYS A 1 134 ? 10.892 -0.240 18.342 1.00 60.53 134 LYS A O 1
ATOM 1020 N N . ILE A 1 135 ? 12.846 0.848 18.059 1.00 58.22 135 ILE A N 1
ATOM 1021 C CA . ILE A 1 135 ? 12.837 0.968 16.579 1.00 58.22 135 ILE A CA 1
ATOM 1022 C C . ILE A 1 135 ? 12.367 -0.326 15.874 1.00 58.22 135 ILE A C 1
ATOM 1024 O O . ILE A 1 135 ? 11.416 -0.292 15.097 1.00 58.22 135 ILE A O 1
ATOM 1028 N N . ASP A 1 136 ? 12.952 -1.480 16.216 1.00 64.00 136 ASP A N 1
ATOM 1029 C CA . ASP A 1 136 ? 12.650 -2.794 15.624 1.00 64.00 136 ASP A CA 1
ATOM 1030 C C . ASP A 1 136 ? 11.177 -3.249 15.761 1.00 64.00 136 ASP A C 1
ATOM 1032 O O . ASP A 1 136 ? 10.784 -4.242 15.152 1.00 64.00 136 ASP A O 1
ATOM 1036 N N . SER A 1 137 ? 10.349 -2.588 16.583 1.00 75.94 137 SER A N 1
ATOM 1037 C CA . SER A 1 137 ? 8.973 -3.038 16.860 1.00 75.94 137 SER A CA 1
ATOM 1038 C C . SER A 1 137 ? 7.931 -2.685 15.800 1.00 75.94 137 SER A C 1
ATOM 1040 O O . SER A 1 137 ? 6.840 -3.253 15.842 1.00 75.94 137 SER A O 1
ATOM 1042 N N . TYR A 1 138 ? 8.265 -1.805 14.853 1.00 87.31 138 TYR A N 1
ATOM 1043 C CA . TYR A 1 138 ? 7.375 -1.428 13.750 1.00 87.31 138 TYR A CA 1
ATOM 1044 C C . TYR A 1 138 ? 7.760 -2.056 12.404 1.00 87.31 138 TYR A C 1
ATOM 1046 O O . TYR A 1 138 ? 6.993 -1.946 11.451 1.00 87.31 138 TYR A O 1
ATOM 1054 N N . TRP A 1 139 ? 8.908 -2.732 12.307 1.00 93.25 139 TRP A N 1
ATOM 1055 C CA . TRP A 1 139 ? 9.359 -3.363 11.064 1.00 93.25 139 TRP A CA 1
ATOM 1056 C C . TRP A 1 139 ? 8.471 -4.547 10.668 1.00 93.25 139 TRP A C 1
ATOM 1058 O O . TRP A 1 139 ? 8.194 -5.428 11.483 1.00 93.25 139 TRP A O 1
ATOM 1068 N N . GLY A 1 140 ? 8.026 -4.578 9.410 1.00 95.50 140 GLY A N 1
ATOM 1069 C CA . GLY A 1 140 ? 7.096 -5.592 8.914 1.00 95.50 140 GLY A CA 1
ATOM 1070 C C . GLY A 1 140 ? 5.759 -5.612 9.667 1.00 95.50 140 GLY A C 1
ATOM 1071 O O . GLY A 1 140 ? 5.169 -6.683 9.824 1.00 95.50 140 GLY A O 1
ATOM 1072 N N . ALA A 1 141 ? 5.283 -4.459 10.152 1.00 95.12 141 ALA A N 1
ATOM 1073 C CA . ALA A 1 141 ? 4.036 -4.359 10.913 1.00 95.12 141 ALA A CA 1
ATOM 1074 C C . ALA A 1 141 ? 2.811 -3.975 10.065 1.00 95.12 141 ALA A C 1
ATOM 1076 O O . ALA A 1 141 ? 1.703 -4.363 10.426 1.00 95.12 141 ALA A O 1
ATOM 1077 N N . VAL A 1 142 ? 2.976 -3.220 8.970 1.00 97.38 142 VAL A N 1
ATOM 1078 C CA . VAL A 1 142 ? 1.850 -2.606 8.235 1.00 97.38 142 VAL A CA 1
ATOM 1079 C C . VAL A 1 142 ? 1.540 -3.311 6.913 1.00 97.38 142 VAL A C 1
ATOM 1081 O O . VAL A 1 142 ? 2.415 -3.499 6.071 1.00 97.38 142 VAL A O 1
ATOM 1084 N N . ASP A 1 143 ? 0.266 -3.634 6.697 1.00 98.44 143 ASP A N 1
ATOM 1085 C CA . ASP A 1 143 ? -0.278 -4.089 5.415 1.00 98.44 143 ASP A CA 1
ATOM 1086 C C . ASP A 1 143 ? -0.999 -2.900 4.732 1.00 98.44 143 ASP A C 1
ATOM 1088 O O . ASP A 1 143 ? -2.135 -2.561 5.070 1.00 98.44 143 ASP A O 1
ATOM 1092 N N . LEU A 1 144 ? -0.319 -2.213 3.807 1.00 98.56 144 LEU A N 1
ATOM 1093 C CA . LEU A 1 144 ? -0.775 -0.961 3.184 1.00 98.56 144 LEU A CA 1
ATOM 1094 C C . LEU A 1 144 ? -1.609 -1.204 1.912 1.00 98.56 144 LEU A C 1
ATOM 1096 O O . LEU A 1 144 ? -1.234 -1.986 1.040 1.00 98.56 144 LEU A O 1
ATOM 1100 N N . ILE A 1 145 ? -2.709 -0.470 1.753 1.00 98.19 145 ILE A N 1
ATOM 1101 C CA . ILE A 1 145 ? -3.524 -0.406 0.533 1.00 98.19 145 ILE A CA 1
ATOM 1102 C C . ILE A 1 145 ? -3.513 1.040 0.028 1.00 98.19 145 ILE A C 1
ATOM 1104 O O . ILE A 1 145 ? -4.229 1.899 0.543 1.00 98.19 145 ILE A O 1
ATOM 1108 N N . TYR A 1 146 ? -2.696 1.324 -0.985 1.00 97.62 146 TYR A N 1
ATOM 1109 C CA . TYR A 1 146 ? -2.535 2.668 -1.542 1.00 97.62 146 TYR A CA 1
ATOM 1110 C C . TYR A 1 146 ? -3.512 2.845 -2.711 1.00 97.62 146 TYR A C 1
ATOM 1112 O O . TYR A 1 146 ? -3.226 2.518 -3.862 1.00 97.62 146 TYR A O 1
ATOM 1120 N N . GLN A 1 147 ? -4.730 3.263 -2.378 1.00 95.38 147 GLN A N 1
ATOM 1121 C CA . GLN A 1 147 ? -5.942 2.991 -3.149 1.00 95.38 147 GLN A CA 1
ATOM 1122 C C . GLN A 1 147 ? -6.022 3.734 -4.489 1.00 95.38 147 GLN A C 1
ATOM 1124 O O . GLN A 1 147 ? -6.572 3.204 -5.458 1.00 95.38 147 GLN A O 1
ATOM 1129 N N . ASP A 1 148 ? -5.531 4.975 -4.538 1.00 95.19 148 ASP A N 1
ATOM 1130 C CA . ASP A 1 148 ? -5.927 5.937 -5.571 1.00 95.19 148 ASP A CA 1
ATOM 1131 C C . ASP A 1 148 ? -4.804 6.457 -6.476 1.00 95.19 148 ASP A C 1
ATOM 1133 O O . ASP A 1 148 ? -5.117 7.035 -7.520 1.00 95.19 148 ASP A O 1
ATOM 1137 N N . VAL A 1 149 ? -3.533 6.241 -6.127 1.00 97.50 149 VAL A N 1
ATOM 1138 C CA . VAL A 1 149 ? -2.385 6.713 -6.919 1.00 97.50 149 VAL A CA 1
ATOM 1139 C C . VAL A 1 149 ? -2.126 5.839 -8.151 1.00 97.50 149 VAL A C 1
ATOM 1141 O O . VAL A 1 149 ? -2.275 4.616 -8.124 1.00 97.50 149 VAL A O 1
ATOM 1144 N N . THR A 1 150 ? -1.731 6.475 -9.254 1.00 98.19 150 THR A N 1
ATOM 1145 C CA . THR A 1 150 ? -1.381 5.817 -10.529 1.00 98.19 150 THR A CA 1
ATOM 1146 C C . THR A 1 150 ? 0.126 5.665 -10.739 1.00 98.19 150 THR A C 1
ATOM 1148 O O . THR A 1 150 ? 0.557 4.966 -11.653 1.00 98.19 150 THR A O 1
ATOM 1151 N N . GLU A 1 151 ? 0.931 6.294 -9.893 1.00 98.31 151 GLU A N 1
ATOM 1152 C CA . GLU A 1 151 ? 2.389 6.306 -9.950 1.00 98.31 151 GLU A CA 1
ATOM 1153 C C . GLU A 1 151 ? 2.933 6.238 -8.523 1.00 98.31 151 GLU A C 1
ATOM 1155 O O . GLU A 1 151 ? 2.332 6.816 -7.618 1.00 98.31 151 GLU A O 1
ATOM 1160 N N . ILE A 1 152 ? 4.040 5.519 -8.340 1.00 98.69 152 ILE A N 1
ATOM 1161 C CA . ILE A 1 152 ? 4.914 5.646 -7.169 1.00 98.69 152 ILE A CA 1
ATOM 1162 C C . ILE A 1 152 ? 6.091 6.513 -7.602 1.00 98.69 152 ILE A C 1
ATOM 1164 O O . ILE A 1 152 ? 6.728 6.188 -8.607 1.00 98.69 152 ILE A O 1
ATOM 1168 N N . VAL A 1 153 ? 6.365 7.611 -6.902 1.00 98.00 153 VAL A N 1
ATOM 1169 C CA . VAL A 1 153 ? 7.386 8.583 -7.334 1.00 98.00 153 VAL A CA 1
ATOM 1170 C C . VAL A 1 153 ? 8.807 8.163 -6.936 1.00 98.00 153 VAL A C 1
ATOM 1172 O O . VAL A 1 153 ? 9.025 7.144 -6.277 1.00 98.00 153 VAL A O 1
ATOM 1175 N N . GLU A 1 154 ? 9.802 8.936 -7.379 1.00 97.75 154 GLU A N 1
ATOM 1176 C CA . GLU A 1 154 ? 11.201 8.731 -6.991 1.00 97.75 154 GLU A CA 1
ATOM 1177 C C . GLU A 1 154 ? 11.353 8.767 -5.459 1.00 97.75 154 GLU A C 1
ATOM 1179 O O . GLU A 1 154 ? 10.764 9.624 -4.800 1.00 97.75 154 GLU A O 1
ATOM 1184 N N . TYR A 1 155 ? 12.130 7.835 -4.897 1.00 97.00 155 TYR A N 1
ATOM 1185 C CA . TYR A 1 155 ? 12.354 7.670 -3.448 1.00 97.00 155 TYR A CA 1
ATOM 1186 C C . TYR A 1 155 ? 11.114 7.396 -2.563 1.00 97.00 155 TYR A C 1
ATOM 1188 O O . TYR A 1 155 ? 11.263 7.353 -1.345 1.00 97.00 155 TYR A O 1
ATOM 1196 N N . GLU A 1 156 ? 9.908 7.175 -3.100 1.00 97.81 156 GLU A N 1
ATOM 1197 C CA . GLU A 1 156 ? 8.688 7.262 -2.276 1.00 97.81 156 GLU A CA 1
ATOM 1198 C C . GLU A 1 156 ? 8.626 6.315 -1.059 1.00 97.81 156 GLU A C 1
ATOM 1200 O O . GLU A 1 156 ? 8.307 6.774 0.035 1.00 97.81 156 GLU A O 1
ATOM 1205 N N . PHE A 1 157 ? 8.957 5.027 -1.211 1.00 98.06 157 PHE A N 1
ATOM 1206 C CA . PHE A 1 157 ? 9.055 4.067 -0.098 1.00 98.06 157 PHE A CA 1
ATOM 1207 C C . PHE A 1 157 ? 10.512 3.667 0.202 1.00 98.06 157 PHE A C 1
ATOM 1209 O O . PHE A 1 157 ? 10.789 2.548 0.647 1.00 98.06 157 PHE A O 1
ATOM 1216 N N . TYR A 1 158 ? 11.455 4.583 -0.031 1.00 95.19 158 TYR A N 1
ATOM 1217 C CA . TYR A 1 158 ? 12.878 4.407 0.260 1.00 95.19 158 TYR A CA 1
ATOM 1218 C C . TYR A 1 158 ? 13.106 4.021 1.735 1.00 95.19 158 TYR A C 1
ATOM 1220 O O . TYR A 1 158 ? 12.731 4.750 2.647 1.00 95.19 158 TYR A O 1
ATOM 1228 N N . VAL A 1 159 ? 13.705 2.846 1.963 1.00 94.56 159 VAL A N 1
ATOM 1229 C CA . VAL A 1 159 ? 13.944 2.217 3.280 1.00 94.56 159 VAL A CA 1
ATOM 1230 C C . VAL A 1 159 ? 12.690 2.172 4.167 1.00 94.56 159 VAL A C 1
ATOM 1232 O O . VAL A 1 159 ? 12.737 2.364 5.378 1.00 94.56 159 VAL A O 1
ATOM 1235 N N . CYS A 1 160 ? 11.529 1.908 3.568 1.00 96.12 160 CYS A N 1
ATOM 1236 C CA . CYS A 1 160 ? 10.273 1.801 4.301 1.00 96.12 160 CYS A CA 1
ATOM 1237 C C . CYS A 1 160 ? 10.101 0.412 4.954 1.00 96.12 160 CYS A C 1
ATOM 1239 O O . CYS A 1 160 ? 9.295 -0.413 4.519 1.00 96.12 160 CYS A O 1
ATOM 1241 N N . ASP A 1 161 ? 10.869 0.137 6.013 1.00 95.12 161 ASP A N 1
ATOM 1242 C CA . ASP A 1 161 ? 10.869 -1.158 6.718 1.00 95.12 161 ASP A CA 1
ATOM 1243 C C . ASP A 1 161 ? 9.581 -1.445 7.497 1.00 95.12 161 ASP A C 1
ATOM 1245 O O . ASP A 1 161 ? 9.320 -2.592 7.854 1.00 95.12 161 ASP A O 1
ATOM 1249 N N . VAL A 1 162 ? 8.753 -0.433 7.757 1.00 96.25 162 VAL A N 1
ATOM 1250 C CA . VAL A 1 162 ? 7.464 -0.599 8.452 1.00 96.25 162 VAL A CA 1
ATOM 1251 C C . VAL A 1 162 ? 6.463 -1.432 7.642 1.00 96.25 162 VAL A C 1
ATOM 1253 O O . VAL A 1 162 ? 5.590 -2.090 8.217 1.00 96.25 162 VAL A O 1
ATOM 1256 N N . LEU A 1 163 ? 6.595 -1.453 6.313 1.00 98.12 163 LEU A N 1
ATOM 1257 C CA . LEU A 1 163 ? 5.698 -2.197 5.435 1.00 98.12 163 LEU A CA 1
ATOM 1258 C C . LEU A 1 163 ? 6.001 -3.698 5.446 1.00 98.12 163 LEU A C 1
ATOM 1260 O O . LEU A 1 163 ? 7.068 -4.147 5.033 1.00 98.12 163 LEU A O 1
ATOM 1264 N N . LYS A 1 164 ? 4.992 -4.475 5.841 1.00 98.31 164 LYS A N 1
ATOM 1265 C CA . LYS A 1 164 ? 4.899 -5.922 5.639 1.00 98.31 164 LYS A CA 1
ATOM 1266 C C . LYS A 1 164 ? 4.385 -6.252 4.247 1.00 98.31 164 LYS A C 1
ATOM 1268 O O . LYS A 1 164 ? 4.922 -7.122 3.571 1.00 98.31 164 LYS A O 1
ATOM 1273 N N . SER A 1 165 ? 3.350 -5.555 3.792 1.00 98.81 165 SER A N 1
ATOM 1274 C CA . SER A 1 165 ? 2.876 -5.670 2.417 1.00 98.81 165 SER A CA 1
ATOM 1275 C C . SER A 1 165 ? 2.362 -4.341 1.892 1.00 98.81 165 SER A C 1
ATOM 1277 O O . SER A 1 165 ? 2.006 -3.446 2.661 1.00 98.81 165 SER A O 1
ATOM 1279 N N . ILE A 1 166 ? 2.330 -4.214 0.568 1.00 98.88 166 ILE A N 1
ATOM 1280 C CA . ILE A 1 166 ? 1.712 -3.077 -0.104 1.00 98.88 166 ILE A CA 1
ATOM 1281 C C . ILE A 1 166 ? 0.895 -3.543 -1.311 1.00 98.88 166 ILE A C 1
ATOM 1283 O O . ILE A 1 166 ? 1.356 -4.309 -2.160 1.00 98.88 166 ILE A O 1
ATOM 1287 N N . THR A 1 167 ? -0.348 -3.073 -1.371 1.00 98.81 167 THR A N 1
ATOM 1288 C CA . THR A 1 167 ? -1.277 -3.268 -2.482 1.00 98.81 167 THR A CA 1
ATOM 1289 C C . THR A 1 167 ? -1.487 -1.943 -3.197 1.00 98.81 167 THR A C 1
ATOM 1291 O O . THR A 1 167 ? -1.843 -0.943 -2.577 1.00 98.81 167 THR A O 1
ATOM 1294 N N . LEU A 1 168 ? -1.289 -1.963 -4.511 1.00 98.75 168 LEU A N 1
ATOM 1295 C CA . LEU A 1 168 ? -1.298 -0.818 -5.412 1.00 98.75 168 LEU A CA 1
ATOM 1296 C C . LEU A 1 168 ? -2.357 -1.055 -6.507 1.00 98.75 168 LEU A C 1
ATOM 1298 O O . LEU A 1 168 ? -2.028 -1.554 -7.588 1.00 98.75 168 LEU A O 1
ATOM 1302 N N . PRO A 1 169 ? -3.652 -0.766 -6.262 1.00 98.44 169 PRO A N 1
ATOM 1303 C CA . PRO A 1 169 ? -4.726 -1.178 -7.165 1.00 98.44 169 PRO A CA 1
ATOM 1304 C C . PRO A 1 169 ? -4.704 -0.476 -8.526 1.00 98.44 169 PRO A C 1
ATOM 1306 O O . PRO A 1 169 ? -5.234 -1.028 -9.486 1.00 98.44 169 PRO A O 1
ATOM 1309 N N . LYS A 1 170 ? -4.117 0.728 -8.606 1.00 98.44 170 LYS A N 1
ATOM 1310 C CA . LYS A 1 170 ? -4.155 1.591 -9.800 1.00 98.44 170 LYS A CA 1
ATOM 1311 C C . LYS A 1 170 ? -2.788 1.932 -10.398 1.00 98.44 170 LYS A C 1
ATOM 1313 O O . LYS A 1 170 ? -2.761 2.446 -11.514 1.00 98.44 170 LYS A O 1
ATOM 1318 N N . VAL A 1 171 ? -1.681 1.635 -9.713 1.00 98.81 171 VAL A N 1
ATOM 1319 C CA . VAL A 1 171 ? -0.328 2.033 -10.141 1.00 98.81 171 VAL A CA 1
ATOM 1320 C C . VAL A 1 171 ? 0.067 1.392 -11.472 1.00 98.81 171 VAL A C 1
ATOM 1322 O O . VAL A 1 171 ? 0.054 0.171 -11.610 1.00 98.81 171 VAL A O 1
ATOM 1325 N N . THR A 1 172 ? 0.471 2.227 -12.430 1.00 98.62 172 THR A N 1
ATOM 1326 C CA . THR A 1 172 ? 1.008 1.832 -13.742 1.00 98.62 172 THR A CA 1
ATOM 1327 C C . THR A 1 172 ? 2.493 2.177 -13.913 1.00 98.62 172 THR A C 1
ATOM 1329 O O . THR A 1 172 ? 3.124 1.675 -14.844 1.00 98.62 172 THR A O 1
ATOM 1332 N N . THR A 1 173 ? 3.051 3.018 -13.034 1.00 98.75 173 THR A N 1
ATOM 1333 C CA . THR A 1 173 ? 4.417 3.564 -13.130 1.00 98.75 173 THR A CA 1
ATOM 1334 C C . THR A 1 173 ? 5.126 3.524 -11.773 1.00 98.75 173 THR A C 1
ATOM 1336 O O . THR A 1 173 ? 4.506 3.826 -10.755 1.00 98.75 173 THR A O 1
ATOM 1339 N N . VAL A 1 174 ? 6.419 3.187 -11.747 1.00 98.69 174 VAL A N 1
ATOM 1340 C CA . VAL A 1 174 ? 7.266 3.250 -10.536 1.00 98.69 174 VAL A CA 1
ATOM 1341 C C . VAL A 1 174 ? 8.540 4.050 -10.825 1.00 98.69 174 VAL A C 1
ATOM 1343 O O . VAL A 1 174 ? 9.228 3.771 -11.806 1.00 98.69 174 VAL A O 1
ATOM 1346 N N . GLY A 1 175 ? 8.840 5.042 -9.985 1.00 98.38 175 GLY A N 1
ATOM 1347 C CA . GLY A 1 175 ? 10.022 5.908 -10.036 1.00 98.38 175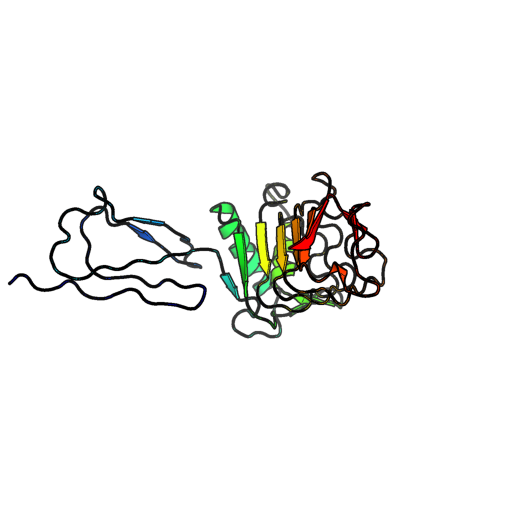 GLY A CA 1
ATOM 1348 C C . GLY A 1 175 ? 11.320 5.237 -9.570 1.00 98.38 175 GLY A C 1
ATOM 1349 O O . GLY A 1 175 ? 11.290 4.188 -8.922 1.00 98.38 175 GLY A O 1
ATOM 1350 N N . ASP A 1 176 ? 12.464 5.859 -9.882 1.00 97.75 176 ASP A N 1
ATOM 1351 C CA . ASP A 1 176 ? 13.788 5.373 -9.461 1.00 97.75 176 ASP A CA 1
ATOM 1352 C C . ASP A 1 176 ? 13.851 5.243 -7.926 1.00 97.75 176 ASP A C 1
ATOM 1354 O O . ASP A 1 176 ? 13.328 6.085 -7.192 1.00 97.75 176 ASP A O 1
ATOM 1358 N N . ARG A 1 177 ? 14.445 4.152 -7.425 1.00 97.00 177 ARG A N 1
ATOM 1359 C CA . ARG A 1 177 ? 14.498 3.815 -5.982 1.00 97.00 177 ARG A CA 1
ATOM 1360 C C . ARG A 1 177 ? 13.149 3.788 -5.239 1.00 97.00 177 ARG A C 1
ATOM 1362 O O . ARG A 1 177 ? 13.151 3.768 -4.010 1.00 97.00 177 ARG A O 1
ATOM 1369 N N . GLY A 1 178 ? 12.010 3.728 -5.939 1.00 97.88 178 GLY A N 1
ATOM 1370 C CA . GLY A 1 178 ? 10.673 3.820 -5.333 1.00 97.88 178 GLY A CA 1
ATOM 1371 C C . GLY A 1 178 ? 10.380 2.797 -4.224 1.00 97.88 178 GLY A C 1
ATOM 1372 O O . GLY A 1 178 ? 9.588 3.096 -3.338 1.00 97.88 178 GLY A O 1
ATOM 1373 N N . PHE A 1 179 ? 11.052 1.636 -4.230 1.00 98.44 179 PHE A N 1
ATOM 1374 C CA . PHE A 1 179 ? 11.019 0.618 -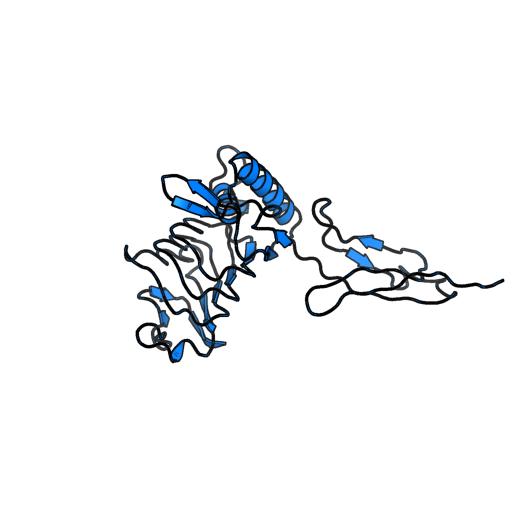3.168 1.00 98.44 179 PHE A CA 1
ATOM 1375 C C . PHE A 1 179 ? 12.435 0.181 -2.738 1.00 98.44 179 PHE A C 1
ATOM 1377 O O . PHE A 1 179 ? 12.674 -0.980 -2.395 1.00 98.44 179 PHE A O 1
ATOM 1384 N N . TRP A 1 180 ? 13.410 1.095 -2.788 1.00 97.56 180 TRP A N 1
ATOM 1385 C CA . TRP A 1 180 ? 14.797 0.783 -2.442 1.00 97.56 180 TRP A CA 1
ATOM 1386 C C . TRP A 1 180 ? 14.908 0.357 -0.980 1.00 97.56 180 TRP A C 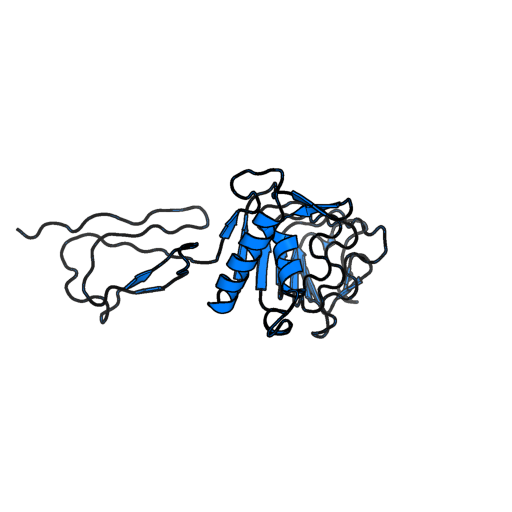1
ATOM 1388 O O . TRP A 1 180 ? 14.611 1.128 -0.071 1.00 97.56 180 TRP A O 1
ATOM 1398 N N . ALA A 1 181 ? 15.376 -0.867 -0.764 1.00 96.31 181 ALA A N 1
ATOM 1399 C CA . ALA A 1 181 ? 15.691 -1.431 0.537 1.00 96.31 181 ALA A CA 1
ATOM 1400 C C . ALA A 1 181 ? 14.556 -1.380 1.580 1.00 96.31 181 ALA A C 1
ATOM 1402 O O . ALA A 1 181 ? 14.834 -1.229 2.766 1.00 96.31 181 ALA A O 1
ATOM 1403 N N . CYS A 1 182 ? 13.292 -1.584 1.177 1.00 97.75 182 CYS A N 1
ATOM 1404 C CA . CYS A 1 182 ? 12.243 -2.000 2.120 1.00 97.75 182 CYS A CA 1
ATOM 1405 C C . CYS A 1 182 ? 12.549 -3.450 2.559 1.00 97.75 182 CYS A C 1
ATOM 1407 O O . CYS A 1 182 ? 12.119 -4.428 1.933 1.00 97.75 182 CYS A O 1
ATOM 1409 N N . TYR A 1 183 ? 13.366 -3.618 3.597 1.00 97.38 183 TYR A N 1
ATOM 1410 C CA . TYR A 1 183 ? 13.996 -4.888 3.949 1.00 97.38 183 TYR A CA 1
ATOM 1411 C C . TYR A 1 183 ? 13.012 -5.940 4.487 1.00 97.38 183 TYR A C 1
ATOM 1413 O O . TYR A 1 183 ? 13.335 -7.131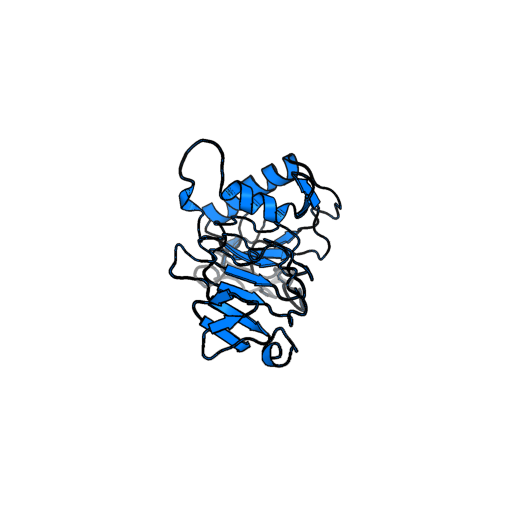 4.457 1.00 97.38 183 TYR A O 1
ATOM 1421 N N . TYR A 1 184 ? 11.834 -5.515 4.955 1.00 97.75 184 TYR A N 1
ATOM 1422 C CA . TYR A 1 184 ? 10.792 -6.359 5.561 1.00 97.75 184 TYR A CA 1
ATOM 1423 C C . TYR A 1 184 ? 9.506 -6.480 4.719 1.00 97.75 184 TYR A C 1
ATOM 1425 O O . TYR A 1 184 ? 8.524 -7.053 5.192 1.00 97.75 184 TYR A O 1
ATOM 1433 N N . LEU A 1 185 ? 9.510 -6.013 3.462 1.00 98.56 185 LEU A N 1
ATOM 1434 C CA . LEU A 1 185 ? 8.349 -6.136 2.574 1.00 98.56 185 LEU A CA 1
ATOM 1435 C C . LEU A 1 185 ? 8.178 -7.584 2.074 1.00 98.56 185 LEU A C 1
ATOM 1437 O O . LEU A 1 185 ? 8.904 -8.053 1.197 1.00 98.56 185 LEU A O 1
ATOM 1441 N N . GLU A 1 186 ? 7.192 -8.294 2.619 1.00 98.62 186 GLU A N 1
ATOM 1442 C CA . GLU A 1 186 ? 6.866 -9.697 2.332 1.00 98.62 186 GLU A CA 1
ATOM 1443 C C . GLU A 1 186 ? 6.103 -9.856 1.013 1.00 98.62 186 GLU A C 1
ATOM 1445 O O . GLU A 1 186 ? 6.263 -10.864 0.323 1.00 98.62 186 GLU A O 1
ATOM 1450 N N . THR A 1 187 ? 5.250 -8.889 0.660 1.00 98.81 187 THR A N 1
ATOM 1451 C CA . THR A 1 187 ? 4.426 -8.937 -0.560 1.00 98.81 187 THR A CA 1
ATOM 1452 C C . THR A 1 187 ? 4.214 -7.558 -1.185 1.00 98.81 187 THR A C 1
ATOM 1454 O O . THR A 1 187 ? 3.721 -6.639 -0.532 1.00 98.81 187 THR A O 1
ATOM 1457 N N . LEU A 1 188 ? 4.488 -7.455 -2.485 1.00 98.88 188 LEU A N 1
ATOM 1458 C CA . LEU A 1 188 ? 4.139 -6.325 -3.347 1.00 98.88 188 LEU A CA 1
ATOM 1459 C C . LEU A 1 188 ? 3.053 -6.767 -4.339 1.00 98.88 188 LEU A C 1
ATOM 1461 O O . LEU A 1 188 ? 3.244 -7.732 -5.078 1.00 98.88 188 LEU A O 1
ATOM 1465 N N . THR A 1 189 ? 1.910 -6.076 -4.356 1.00 98.88 189 THR A N 1
ATOM 1466 C CA . THR A 1 189 ? 0.780 -6.380 -5.250 1.00 98.88 189 THR A CA 1
ATOM 1467 C C . THR A 1 189 ? 0.443 -5.198 -6.156 1.00 98.88 189 THR A C 1
ATOM 1469 O O . THR A 1 189 ? -0.045 -4.180 -5.673 1.00 98.88 189 THR A O 1
ATOM 1472 N N . PHE A 1 190 ? 0.600 -5.359 -7.471 1.00 98.81 190 PHE A N 1
ATOM 1473 C CA . PHE A 1 190 ? 0.078 -4.431 -8.479 1.00 98.81 190 PHE A CA 1
ATOM 1474 C C . PHE A 1 190 ? -1.269 -4.937 -9.013 1.00 98.81 190 PHE A C 1
ATOM 1476 O O . PHE A 1 190 ? -1.339 -6.000 -9.630 1.00 98.81 190 PHE A O 1
ATOM 1483 N N . GLY A 1 191 ? -2.344 -4.179 -8.773 1.00 98.25 191 GLY A N 1
ATOM 1484 C CA . GLY A 1 191 ? -3.682 -4.480 -9.302 1.00 98.25 191 GLY A CA 1
ATOM 1485 C C . GLY A 1 191 ? -3.886 -3.998 -10.743 1.00 98.25 191 GLY A C 1
ATOM 1486 O O . GLY A 1 191 ? -4.615 -4.628 -11.510 1.00 98.25 191 GLY A O 1
ATOM 1487 N N . SER A 1 192 ? -3.198 -2.922 -11.126 1.00 98.31 192 SER A N 1
ATOM 1488 C CA . SER A 1 192 ? -3.074 -2.450 -12.509 1.00 98.31 192 SER A CA 1
ATOM 1489 C C . SER A 1 192 ? -2.001 -3.230 -13.273 1.00 98.31 192 SER A C 1
ATOM 1491 O O . SER A 1 192 ? -1.109 -3.841 -12.685 1.00 98.31 192 SER A O 1
ATOM 1493 N N . VAL A 1 193 ? -2.060 -3.165 -14.605 1.00 98.62 193 VAL A N 1
ATOM 1494 C CA . VAL A 1 193 ? -0.916 -3.511 -15.461 1.00 98.62 193 VAL A CA 1
ATOM 1495 C C . VAL A 1 193 ? 0.119 -2.391 -15.344 1.00 98.62 193 VAL A C 1
ATOM 1497 O O . VAL A 1 193 ? -0.183 -1.231 -15.623 1.00 98.62 193 VAL A O 1
ATOM 1500 N N . VAL A 1 194 ? 1.339 -2.738 -14.947 1.00 98.69 194 VAL A N 1
ATOM 1501 C CA . VAL A 1 194 ? 2.474 -1.818 -14.874 1.00 98.69 194 VAL A CA 1
ATOM 1502 C C . VAL A 1 194 ? 3.062 -1.648 -16.270 1.00 98.69 194 VAL A C 1
ATOM 1504 O O . VAL A 1 194 ? 3.479 -2.613 -16.914 1.00 98.69 194 VAL A O 1
ATOM 1507 N N . THR A 1 195 ? 3.092 -0.406 -16.739 1.00 98.19 195 THR A N 1
ATOM 1508 C CA . THR A 1 195 ? 3.563 -0.016 -18.072 1.00 98.19 195 THR A CA 1
ATOM 1509 C C . THR A 1 195 ? 4.972 0.567 -18.068 1.00 98.19 195 THR A C 1
ATOM 1511 O O . THR A 1 195 ? 5.603 0.596 -19.121 1.00 98.19 195 THR A O 1
ATOM 1514 N N . ALA A 1 196 ? 5.471 1.036 -16.920 1.00 98.12 196 ALA A N 1
ATOM 1515 C CA . ALA A 1 196 ? 6.802 1.624 -16.802 1.00 98.12 196 ALA A CA 1
ATOM 1516 C C . ALA A 1 196 ? 7.436 1.371 -15.425 1.00 98.12 196 ALA A C 1
ATOM 1518 O O . ALA A 1 196 ? 6.790 1.528 -14.390 1.00 98.12 196 ALA A O 1
ATOM 1519 N N . ILE A 1 197 ? 8.728 1.042 -15.431 1.00 98.19 197 ILE A N 1
ATOM 1520 C CA . ILE A 1 197 ? 9.614 1.107 -14.267 1.00 98.19 197 ILE A CA 1
ATOM 1521 C C . ILE A 1 197 ? 10.770 2.030 -14.666 1.00 98.19 197 ILE A C 1
ATOM 1523 O O . ILE A 1 197 ? 11.510 1.725 -15.601 1.00 98.19 197 ILE A O 1
ATOM 1527 N N . ASN A 1 198 ? 10.911 3.163 -13.985 1.00 97.00 198 ASN A N 1
ATOM 1528 C CA . ASN A 1 198 ? 11.881 4.212 -14.300 1.00 97.00 198 ASN A CA 1
ATOM 1529 C C . ASN A 1 198 ? 13.229 3.942 -13.604 1.00 97.00 198 ASN A C 1
ATOM 1531 O O . ASN A 1 198 ? 13.751 4.798 -12.892 1.00 97.00 198 ASN A O 1
ATOM 1535 N N . ASP A 1 199 ? 13.772 2.734 -13.787 1.00 95.25 199 ASP A N 1
ATOM 1536 C CA . ASP A 1 199 ? 14.982 2.239 -13.114 1.00 95.25 199 ASP A CA 1
ATOM 1537 C C . ASP A 1 199 ? 16.271 2.826 -13.715 1.00 95.25 199 ASP A C 1
ATOM 1539 O O . ASP A 1 199 ? 17.073 2.150 -14.359 1.00 95.25 199 ASP A O 1
ATOM 1543 N N . ASN A 1 200 ? 16.449 4.135 -13.534 1.00 93.94 200 ASN A N 1
ATOM 1544 C CA . ASN A 1 200 ? 17.620 4.872 -14.009 1.00 93.94 200 ASN A CA 1
ATOM 1545 C C . ASN A 1 200 ? 18.905 4.476 -13.263 1.00 93.94 200 ASN A C 1
ATOM 1547 O O . ASN A 1 200 ? 20.003 4.686 -13.786 1.00 93.94 200 ASN A O 1
ATOM 1551 N N . SER A 1 201 ? 18.780 3.935 -12.047 1.00 93.81 201 SER A N 1
ATOM 1552 C CA . SER A 1 201 ? 19.909 3.537 -11.204 1.00 93.81 201 SER A CA 1
ATOM 1553 C C . SER A 1 201 ? 20.263 2.051 -11.250 1.00 93.81 201 SER A C 1
ATOM 1555 O O . SER A 1 201 ? 21.412 1.703 -10.969 1.00 93.81 201 SER A O 1
ATOM 1557 N N . GLY A 1 202 ? 19.317 1.177 -11.603 1.00 94.44 202 GLY A N 1
ATOM 1558 C CA . GLY A 1 202 ? 19.429 -0.261 -11.360 1.00 94.44 202 GLY A CA 1
ATOM 1559 C C . GLY A 1 202 ? 19.009 -0.661 -9.939 1.00 94.44 202 GLY A C 1
ATOM 1560 O O . GLY A 1 202 ? 19.313 -1.775 -9.501 1.00 94.44 202 GLY A O 1
ATOM 1561 N N . GLU A 1 203 ? 18.337 0.216 -9.185 1.00 95.25 203 GLU A N 1
ATOM 1562 C CA . GLU A 1 203 ? 18.062 0.037 -7.758 1.00 95.25 203 GLU A CA 1
ATOM 1563 C C . GLU A 1 203 ? 16.576 0.108 -7.312 1.00 95.25 203 GLU A C 1
ATOM 1565 O O . GLU A 1 203 ? 16.321 -0.050 -6.117 1.00 95.25 203 GLU A O 1
ATOM 1570 N N . VAL A 1 204 ? 15.582 0.287 -8.200 1.00 98.00 204 VAL A N 1
ATOM 1571 C CA . VAL A 1 204 ? 14.139 0.424 -7.839 1.00 98.00 204 VAL A CA 1
ATOM 1572 C C . VAL A 1 204 ? 13.625 -0.599 -6.815 1.00 98.00 204 VAL A C 1
ATOM 1574 O O . VAL A 1 204 ? 12.922 -0.207 -5.884 1.00 98.00 204 VAL A O 1
ATOM 1577 N N . PHE A 1 205 ? 13.972 -1.882 -6.971 1.00 98.06 205 PHE A N 1
ATOM 1578 C CA . PHE A 1 205 ? 13.572 -2.977 -6.068 1.00 98.06 205 PHE A CA 1
ATOM 1579 C C . PHE A 1 205 ? 14.776 -3.624 -5.350 1.00 98.06 205 PHE A C 1
ATOM 1581 O O . PHE A 1 205 ? 14.753 -4.803 -4.985 1.00 98.06 205 PHE A O 1
ATOM 1588 N N . TYR A 1 206 ? 15.873 -2.884 -5.170 1.00 96.81 206 TYR A N 1
ATOM 1589 C CA . TYR A 1 206 ? 17.086 -3.406 -4.537 1.00 96.81 206 TYR A CA 1
ATOM 1590 C C . TYR A 1 206 ? 16.858 -3.757 -3.055 1.00 96.81 206 TYR A C 1
ATOM 1592 O O . TYR A 1 206 ? 16.167 -3.037 -2.343 1.00 96.81 206 TYR A O 1
ATOM 1600 N N . ASN A 1 207 ? 17.443 -4.863 -2.576 1.00 96.31 207 ASN A N 1
ATOM 1601 C CA . ASN A 1 207 ? 17.303 -5.385 -1.201 1.00 96.31 207 ASN A CA 1
ATOM 1602 C C . ASN A 1 207 ? 15.860 -5.664 -0.699 1.00 96.31 207 ASN A C 1
ATOM 1604 O O . ASN A 1 207 ? 15.662 -5.883 0.500 1.00 96.31 207 ASN A O 1
ATOM 1608 N N . LEU A 1 208 ? 14.856 -5.705 -1.579 1.00 96.12 208 LEU A N 1
ATOM 1609 C CA . LEU A 1 208 ? 13.449 -5.847 -1.193 1.00 96.12 208 LEU A CA 1
ATOM 1610 C C . LEU A 1 208 ? 13.156 -7.173 -0.461 1.00 96.12 208 LEU A C 1
ATOM 1612 O O . LEU A 1 208 ? 13.399 -8.265 -0.983 1.00 96.12 208 LEU A O 1
ATOM 1616 N N . GLY A 1 209 ? 12.634 -7.090 0.766 1.00 97.75 209 GLY A N 1
ATOM 1617 C CA . GLY A 1 209 ? 12.358 -8.258 1.613 1.00 97.75 209 GLY A CA 1
ATOM 1618 C C . GLY A 1 209 ? 13.608 -9.025 2.088 1.00 97.75 209 GLY A C 1
ATOM 1619 O O . GLY A 1 209 ? 13.490 -10.144 2.588 1.00 97.75 209 GLY A O 1
ATOM 1620 N N . TYR A 1 210 ? 14.819 -8.473 1.940 1.00 96.94 210 TYR A N 1
ATOM 1621 C CA . TYR A 1 210 ? 16.086 -9.172 2.222 1.00 96.94 210 TYR A CA 1
ATOM 1622 C C . TYR A 1 210 ? 16.232 -9.689 3.671 1.00 96.94 210 TYR A C 1
ATOM 1624 O O . TYR A 1 210 ? 16.963 -10.652 3.904 1.00 96.94 210 TYR A O 1
ATOM 1632 N N . LYS A 1 211 ? 15.523 -9.118 4.657 1.00 96.69 211 LYS A N 1
ATOM 1633 C CA . LYS A 1 211 ? 15.543 -9.603 6.055 1.00 96.69 211 LYS A CA 1
ATOM 1634 C C . LYS A 1 211 ? 14.603 -10.785 6.307 1.00 96.69 211 LYS A C 1
ATOM 1636 O O . LYS A 1 211 ? 14.736 -11.439 7.338 1.00 96.69 211 LYS A O 1
ATOM 1641 N N . ILE A 1 212 ? 13.686 -11.068 5.381 1.00 95.62 212 ILE A N 1
ATOM 1642 C CA . ILE A 1 212 ? 12.601 -12.056 5.513 1.00 95.62 212 ILE A CA 1
ATOM 1643 C C . ILE A 1 212 ? 12.566 -13.053 4.336 1.00 95.62 212 ILE A C 1
ATOM 1645 O O . ILE A 1 212 ? 11.508 -13.532 3.922 1.00 95.62 212 ILE A O 1
ATOM 1649 N N . ASP A 1 213 ? 13.747 -13.391 3.803 1.00 95.62 213 ASP A N 1
ATOM 1650 C CA . ASP A 1 213 ? 13.915 -14.375 2.719 1.00 95.62 213 ASP A CA 1
ATOM 1651 C C . ASP A 1 213 ? 13.258 -13.930 1.382 1.00 95.62 213 ASP A C 1
ATOM 1653 O O . ASP A 1 213 ? 12.851 -14.745 0.557 1.00 95.62 213 ASP A O 1
ATOM 1657 N N . GLY A 1 214 ? 13.165 -12.616 1.148 1.00 97.44 214 GLY A N 1
ATOM 1658 C CA . GLY A 1 214 ? 12.748 -11.999 -0.118 1.00 97.44 214 GLY A CA 1
ATOM 1659 C C . GLY A 1 214 ? 11.249 -11.704 -0.246 1.00 97.44 214 GLY A C 1
ATOM 1660 O O . GLY A 1 214 ? 10.410 -12.322 0.409 1.00 97.44 214 GLY A O 1
ATOM 1661 N N . CYS A 1 215 ? 10.916 -10.763 -1.134 1.00 98.69 215 CYS A N 1
ATOM 1662 C CA . CYS A 1 215 ? 9.547 -10.313 -1.398 1.00 98.69 215 CYS A CA 1
ATOM 1663 C C . CYS A 1 215 ? 8.800 -11.209 -2.410 1.00 98.69 215 CYS A C 1
ATOM 1665 O O . CYS A 1 215 ? 9.368 -11.627 -3.425 1.00 98.69 215 CYS A O 1
ATOM 1667 N N . ASN A 1 216 ? 7.513 -11.471 -2.169 1.00 98.81 216 ASN A N 1
ATOM 1668 C CA . ASN A 1 216 ? 6.597 -12.083 -3.134 1.00 98.81 216 ASN A CA 1
ATOM 1669 C C . ASN A 1 216 ? 5.978 -11.013 -4.038 1.00 98.81 216 ASN A C 1
ATOM 1671 O O . ASN A 1 216 ? 5.462 -10.008 -3.550 1.00 98.81 216 ASN A O 1
ATOM 1675 N N . LEU A 1 217 ? 5.947 -11.265 -5.344 1.00 98.88 217 LEU A N 1
ATOM 1676 C CA . LEU A 1 217 ? 5.320 -10.375 -6.311 1.00 98.88 217 LEU A CA 1
ATOM 1677 C C . LEU A 1 217 ? 3.960 -10.917 -6.755 1.00 98.88 217 LEU A C 1
ATOM 1679 O O . LEU A 1 217 ? 3.839 -12.059 -7.206 1.00 98.88 217 LEU A O 1
ATOM 1683 N N . VAL A 1 218 ? 2.938 -10.070 -6.694 1.00 98.88 218 VAL A N 1
ATOM 1684 C CA . VAL A 1 218 ? 1.635 -10.311 -7.315 1.00 98.88 218 VAL A CA 1
ATOM 1685 C C . VAL A 1 218 ? 1.412 -9.240 -8.378 1.00 98.88 218 VAL A C 1
ATOM 1687 O O . VAL A 1 218 ? 1.404 -8.048 -8.081 1.00 98.88 218 VAL A O 1
ATOM 1690 N N . LEU A 1 219 ? 1.230 -9.668 -9.622 1.00 98.88 219 LEU A N 1
ATOM 1691 C CA . LEU A 1 219 ? 0.953 -8.801 -10.765 1.00 98.88 219 LEU A CA 1
ATOM 1692 C C . LEU A 1 219 ? -0.455 -9.073 -11.291 1.00 98.88 219 LEU A C 1
ATOM 1694 O O . LEU A 1 219 ? -0.954 -10.200 -11.216 1.00 98.88 219 LEU A O 1
ATOM 1698 N N . ASN A 1 220 ? -1.050 -8.057 -11.909 1.00 98.38 220 ASN A N 1
ATOM 1699 C CA . ASN A 1 220 ? -2.230 -8.212 -12.746 1.00 98.38 220 ASN A CA 1
ATOM 1700 C C . ASN A 1 220 ? -2.011 -9.318 -13.798 1.00 98.38 220 ASN A C 1
ATOM 1702 O O . ASN A 1 220 ? -0.967 -9.369 -14.456 1.00 98.38 220 ASN A O 1
ATOM 1706 N N . LYS A 1 221 ? -3.009 -10.185 -13.994 1.00 97.75 221 LYS A N 1
ATOM 1707 C CA . LYS A 1 221 ? -2.997 -11.301 -14.956 1.00 97.75 221 LYS A CA 1
ATOM 1708 C C . LYS A 1 221 ? -2.548 -10.935 -16.372 1.00 97.75 221 LYS A C 1
ATOM 1710 O O . LYS A 1 221 ? -1.966 -11.774 -17.055 1.00 97.75 221 LYS A O 1
ATOM 1715 N N . ASP A 1 222 ? -2.791 -9.703 -16.810 1.00 98.19 222 ASP A N 1
ATOM 1716 C CA . ASP A 1 222 ? -2.478 -9.251 -18.161 1.00 98.19 222 ASP A CA 1
ATOM 1717 C C . ASP A 1 222 ? -1.035 -8.723 -18.297 1.00 98.19 222 ASP A C 1
ATOM 1719 O O . ASP A 1 222 ? -0.585 -8.511 -19.424 1.00 98.19 222 ASP A O 1
ATOM 1723 N N . GLN A 1 223 ? -0.271 -8.605 -17.197 1.00 98.69 223 GLN A N 1
ATOM 1724 C CA . GLN A 1 223 ? 1.143 -8.188 -17.200 1.00 98.69 223 GLN A CA 1
ATOM 1725 C C . GLN A 1 223 ? 2.028 -9.094 -18.071 1.00 98.69 223 GLN A C 1
ATOM 1727 O O . GLN A 1 223 ? 2.991 -8.626 -18.677 1.00 98.69 223 GLN A O 1
ATOM 1732 N N . GLY A 1 224 ? 1.679 -10.380 -18.196 1.00 96.50 224 GLY A N 1
ATOM 1733 C CA . GLY A 1 224 ? 2.360 -11.326 -19.089 1.00 96.50 224 GLY A CA 1
ATOM 1734 C C . GLY A 1 224 ? 2.328 -10.945 -20.576 1.00 96.50 224 GLY A C 1
ATOM 1735 O O . GLY A 1 224 ? 3.064 -11.536 -21.361 1.00 96.50 224 GLY A O 1
ATOM 1736 N N . ASN A 1 225 ? 1.509 -9.962 -20.966 1.00 96.69 225 ASN A N 1
ATOM 1737 C CA . ASN A 1 225 ? 1.381 -9.477 -22.342 1.00 96.69 225 ASN A CA 1
ATOM 1738 C C . ASN A 1 225 ? 2.126 -8.151 -22.601 1.00 96.69 225 ASN A C 1
ATOM 1740 O O . ASN A 1 225 ? 2.048 -7.631 -23.713 1.00 96.69 225 ASN A O 1
ATOM 1744 N N . VAL A 1 226 ? 2.808 -7.570 -21.604 1.00 97.44 226 VAL A N 1
ATOM 1745 C CA . VAL A 1 226 ? 3.496 -6.276 -21.761 1.00 97.44 226 VAL A CA 1
ATOM 1746 C C . VAL A 1 226 ? 4.855 -6.480 -22.430 1.00 97.44 226 VAL A C 1
ATOM 1748 O O . VAL A 1 226 ? 5.769 -7.066 -21.850 1.00 97.44 226 VAL A O 1
ATOM 1751 N N . GLU A 1 227 ? 5.003 -5.979 -23.657 1.00 95.00 227 GLU A N 1
ATOM 1752 C CA . GLU A 1 227 ? 6.267 -6.038 -24.394 1.00 95.00 227 GLU A CA 1
ATOM 1753 C C . GLU A 1 227 ? 7.389 -5.339 -23.604 1.00 95.00 227 GLU A C 1
ATOM 1755 O O . GLU A 1 227 ? 7.240 -4.206 -23.154 1.00 95.00 227 GLU A O 1
ATOM 1760 N N . GLY A 1 228 ? 8.501 -6.047 -23.382 1.00 95.00 228 GLY A N 1
ATOM 1761 C CA . GLY A 1 228 ? 9.635 -5.562 -22.586 1.00 95.00 228 GLY A CA 1
ATOM 1762 C C . GLY A 1 228 ? 9.461 -5.598 -21.057 1.00 95.00 228 GLY A C 1
ATOM 1763 O O . GLY A 1 228 ? 10.460 -5.449 -20.360 1.00 95.00 228 GLY A O 1
ATOM 1764 N N . LEU A 1 229 ? 8.253 -5.838 -20.523 1.00 97.62 229 LEU A N 1
ATOM 1765 C CA . LEU A 1 229 ? 7.971 -5.815 -19.073 1.00 97.62 229 LEU A CA 1
ATOM 1766 C C . LEU A 1 229 ? 7.064 -6.976 -18.597 1.00 97.62 229 LEU A C 1
ATOM 1768 O O . LEU A 1 229 ? 6.394 -6.886 -17.563 1.00 97.62 229 LEU A O 1
ATOM 1772 N N . ALA A 1 230 ? 7.054 -8.088 -19.332 1.00 98.31 230 ALA A N 1
ATOM 1773 C CA . ALA A 1 230 ? 6.454 -9.351 -18.903 1.00 98.31 230 ALA A CA 1
ATOM 1774 C C . ALA A 1 230 ? 7.388 -10.107 -17.924 1.00 98.31 230 ALA A C 1
ATOM 1776 O O . ALA A 1 230 ? 8.606 -10.087 -18.113 1.00 98.31 230 ALA A O 1
ATOM 1777 N N . PRO A 1 231 ? 6.861 -10.775 -16.877 1.00 98.50 231 PRO A N 1
ATOM 1778 C CA . PRO A 1 231 ? 7.666 -11.544 -15.925 1.00 98.50 231 PRO A CA 1
ATOM 1779 C C . PRO A 1 231 ? 8.094 -12.915 -16.467 1.00 98.50 231 PRO A C 1
ATOM 1781 O O . PRO A 1 231 ? 7.304 -13.634 -17.083 1.00 98.50 231 PRO A O 1
ATOM 1784 N N . ASP A 1 232 ? 9.315 -13.331 -16.135 1.00 98.38 232 ASP A N 1
ATOM 1785 C CA . ASP A 1 232 ? 9.763 -14.717 -16.251 1.00 98.38 232 ASP A CA 1
ATOM 1786 C C . ASP A 1 232 ? 9.328 -15.494 -14.999 1.00 98.38 232 ASP A C 1
ATOM 1788 O O . ASP A 1 232 ? 9.987 -15.498 -13.956 1.00 98.38 232 ASP A O 1
ATOM 1792 N N . LEU A 1 233 ? 8.187 -16.174 -15.121 1.00 98.06 233 LEU A N 1
ATOM 1793 C CA . LEU A 1 233 ? 7.612 -17.013 -14.066 1.00 98.06 233 LEU A CA 1
ATOM 1794 C C . LEU A 1 233 ? 8.395 -18.317 -13.815 1.00 98.06 233 LEU A C 1
ATOM 1796 O O . LEU A 1 233 ? 8.120 -19.001 -12.833 1.00 98.06 233 LEU A O 1
ATOM 1800 N N . ALA A 1 234 ? 9.335 -18.700 -14.687 1.00 97.69 234 ALA A N 1
ATOM 1801 C CA . ALA A 1 234 ? 10.151 -19.902 -14.503 1.00 97.69 234 ALA A CA 1
ATOM 1802 C C . ALA A 1 234 ? 11.391 -19.621 -13.640 1.00 97.69 234 ALA A C 1
ATOM 1804 O O . ALA A 1 234 ? 11.806 -20.486 -12.870 1.00 97.69 234 ALA A O 1
ATOM 1805 N N . ASN A 1 235 ? 11.948 -18.411 -13.743 1.00 98.00 235 ASN A N 1
ATOM 1806 C CA . ASN A 1 235 ? 13.090 -17.951 -12.946 1.00 98.00 235 ASN A CA 1
ATOM 1807 C C . ASN A 1 235 ? 12.701 -16.987 -11.804 1.00 98.00 235 ASN A C 1
ATOM 1809 O O . ASN A 1 235 ? 13.581 -16.526 -11.081 1.00 98.00 235 ASN A O 1
ATOM 1813 N N . ASN A 1 236 ? 11.406 -16.680 -11.633 1.00 98.50 236 ASN A N 1
ATOM 1814 C CA . ASN A 1 236 ? 10.889 -15.632 -10.740 1.00 98.50 236 ASN A CA 1
ATOM 1815 C C . ASN A 1 236 ? 11.578 -14.269 -10.954 1.00 98.50 236 ASN A C 1
ATOM 1817 O O . ASN A 1 236 ? 11.927 -13.593 -9.984 1.00 98.50 236 ASN A O 1
ATOM 1821 N N . THR A 1 237 ? 11.777 -13.840 -12.206 1.00 98.50 237 THR A N 1
ATOM 1822 C CA . THR A 1 237 ? 12.361 -12.517 -12.495 1.00 98.50 237 THR A CA 1
ATOM 1823 C C . THR A 1 237 ? 11.383 -11.563 -13.177 1.00 98.50 237 THR A C 1
ATOM 1825 O O . THR A 1 237 ? 10.572 -11.947 -14.018 1.00 98.50 237 THR A O 1
ATOM 1828 N N . TRP A 1 238 ? 11.438 -10.289 -12.791 1.00 98.62 238 TRP A N 1
ATOM 1829 C CA . TRP A 1 238 ? 10.645 -9.211 -13.385 1.00 98.62 238 TRP A CA 1
ATOM 1830 C C . TRP A 1 238 ? 11.327 -7.862 -13.166 1.00 98.62 238 TRP A C 1
ATOM 1832 O O . TRP A 1 238 ? 11.969 -7.658 -12.135 1.00 98.62 238 TRP A O 1
ATOM 1842 N N . ALA A 1 239 ? 11.206 -6.963 -14.148 1.00 97.38 239 ALA A N 1
ATOM 1843 C CA . ALA A 1 239 ? 11.856 -5.647 -14.173 1.00 97.38 239 ALA A CA 1
ATOM 1844 C C . ALA A 1 239 ? 13.390 -5.673 -13.947 1.00 97.38 239 ALA A C 1
ATOM 1846 O O . ALA A 1 239 ? 13.963 -4.684 -13.518 1.00 97.38 239 ALA A O 1
ATOM 1847 N N . GLY A 1 240 ? 14.058 -6.804 -14.217 1.00 96.44 240 GLY A N 1
ATOM 1848 C CA . GLY A 1 240 ? 15.493 -7.009 -13.952 1.00 96.44 240 GLY A CA 1
ATOM 1849 C C . GLY A 1 240 ? 15.827 -7.632 -12.586 1.00 96.44 240 GLY A C 1
ATOM 1850 O O . GLY A 1 240 ? 16.956 -8.074 -12.382 1.00 96.44 240 GLY A O 1
ATOM 1851 N N . TYR A 1 241 ? 14.851 -7.750 -11.682 1.00 98.31 241 TYR A N 1
ATOM 1852 C CA . TYR A 1 241 ? 15.026 -8.253 -10.315 1.00 98.31 241 TYR A CA 1
ATOM 1853 C C . TYR A 1 241 ? 14.570 -9.701 -10.159 1.00 98.31 241 TYR A C 1
ATOM 1855 O O . TYR A 1 241 ? 13.697 -10.167 -10.890 1.00 98.31 241 TYR A O 1
ATOM 1863 N N . THR A 1 242 ? 15.143 -10.404 -9.178 1.00 98.06 242 THR A N 1
ATOM 1864 C CA . THR A 1 242 ? 14.705 -11.746 -8.753 1.00 98.06 242 THR A CA 1
ATOM 1865 C C . THR A 1 242 ? 13.807 -11.635 -7.525 1.00 98.06 242 THR A C 1
ATOM 1867 O O . THR A 1 242 ? 14.150 -10.942 -6.571 1.00 98.06 242 THR A O 1
ATOM 1870 N N . TRP A 1 243 ? 12.682 -12.343 -7.542 1.00 98.62 243 TRP A N 1
ATOM 1871 C CA . TRP A 1 243 ? 11.634 -12.313 -6.522 1.00 98.62 243 TRP A CA 1
ATOM 1872 C C . TRP A 1 243 ? 11.529 -13.668 -5.808 1.00 98.62 243 TRP A C 1
ATOM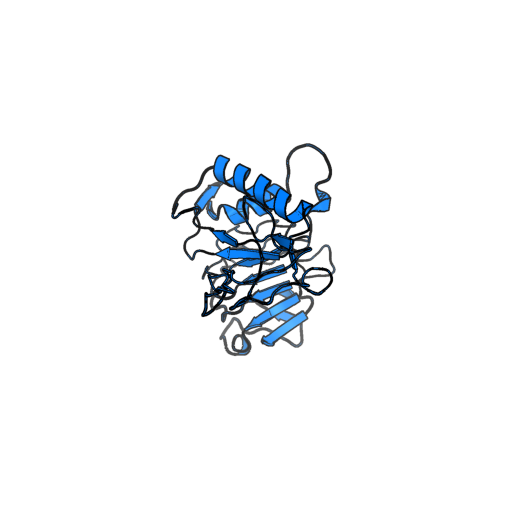 1874 O O . TRP A 1 243 ? 11.906 -14.701 -6.365 1.00 98.62 243 TRP A O 1
ATOM 1884 N N . LYS A 1 244 ? 10.977 -13.696 -4.587 1.00 98.50 244 LYS A N 1
ATOM 1885 C CA . LYS A 1 244 ? 10.735 -14.946 -3.833 1.00 98.50 244 LYS A CA 1
ATOM 1886 C C . LYS A 1 244 ? 9.773 -15.867 -4.590 1.00 98.50 244 LYS A C 1
ATOM 1888 O O . LYS A 1 244 ? 9.978 -17.075 -4.683 1.00 98.50 244 LYS A O 1
ATOM 1893 N N . SER A 1 245 ? 8.725 -15.267 -5.146 1.00 98.69 245 SER A N 1
ATOM 1894 C CA . SER A 1 245 ? 7.781 -15.872 -6.081 1.00 98.69 245 SER A CA 1
ATOM 1895 C C . SER A 1 245 ? 7.150 -14.782 -6.949 1.00 98.69 245 SER A C 1
ATOM 1897 O O . SER A 1 245 ? 7.101 -13.622 -6.530 1.00 98.69 245 SER A O 1
ATOM 1899 N N . ILE A 1 246 ? 6.650 -15.141 -8.134 1.00 98.81 246 ILE A N 1
ATOM 1900 C CA . ILE A 1 246 ? 5.790 -14.269 -8.945 1.00 98.81 246 ILE A CA 1
ATOM 1901 C C . ILE A 1 246 ? 4.454 -14.971 -9.208 1.00 98.81 246 ILE A C 1
ATOM 1903 O O . ILE A 1 246 ? 4.417 -16.102 -9.689 1.00 98.81 246 ILE A O 1
ATOM 1907 N N . THR A 1 247 ? 3.345 -14.289 -8.919 1.00 98.62 247 THR A N 1
ATOM 1908 C CA . THR A 1 247 ? 1.979 -14.755 -9.203 1.00 98.62 247 THR A CA 1
ATOM 1909 C C . THR A 1 247 ? 1.241 -13.761 -10.097 1.00 98.62 247 THR A C 1
ATOM 1911 O O . THR A 1 247 ? 1.294 -12.557 -9.863 1.00 98.62 247 THR A O 1
ATOM 1914 N N . LEU A 1 248 ? 0.498 -14.272 -11.080 1.00 98.38 248 LEU A N 1
ATOM 1915 C CA . LEU A 1 248 ? -0.445 -13.505 -11.899 1.00 98.38 248 LEU A CA 1
ATOM 1916 C C . LEU A 1 248 ? -1.880 -13.685 -11.360 1.00 98.38 248 LEU A C 1
ATOM 1918 O O . LEU A 1 248 ? -2.268 -14.825 -11.087 1.00 98.38 248 LEU A O 1
ATOM 1922 N N . LYS A 1 249 ? -2.656 -12.602 -11.197 1.00 93.44 249 LYS A N 1
ATOM 1923 C CA . LYS A 1 249 ? -4.054 -12.624 -10.701 1.00 93.44 249 LYS A CA 1
ATOM 1924 C C . LYS A 1 249 ? -4.995 -11.714 -11.494 1.00 93.44 249 LYS A C 1
ATOM 1926 O O . LYS A 1 249 ? -4.600 -10.566 -11.784 1.00 93.44 249 LYS A O 1
#